Protein AF-A0A813IAJ5-F1 (afdb_monomer_lite)

InterPro domains:
  IPR000626 Ubiquitin-like domain [PS50053] (6-66)
  IPR029071 Ubiquitin-like domain superfamily [SSF54236] (5-65)

Organism: Polarella glacialis (NCBI:txid89957)

pLDDT: mean 89.11, std 14.39, range [39.06, 98.62]

Radius of gyration: 22.83 Å; chains: 1; bounding box: 59×53×58 Å

Secondary structure (DSSP, 8-state):
----EEEEEEE-TTS-EEEEEEETTSBHHHHHHHHHHHS---TTEEEEEEETTEEPPTTSBGGGS-TTSPEEEEEEE---HHHHHHHGGG-HHHHHHHHTPPBPSS-TTEEEE-SPPPHHHHHHHHHTSPPPBTTEEE-SSTT-EEE--SS-EEEE--EE-HHHHHHHT-S-EEEEEEEEEEEE--TTS-EEEEEE--TT----SS--------STT----S----TTTTTTEEEEEE-TTSTT--EEEESTT-EEEE--SS-PPPTTTTTSPPEEEEEEEETTSEEEEEEE-SSTT-EEEEEEE-----SSEEPEEEEEETT-SSSPEEEEEEEEEEEE--

Sequence (342 aa):
MASGQVKFSVSLPSGDTFDVEVSSSGTANELRQAIELQHETPAACILKVFQGGQLISDEVLISELDPLQPVFAVIARDTDAKKLLKGAGTHTGYQYLLENAPADPEDNKTRLLGPMPSILCVLEEMSGQVTEVDQLRKGQLPETLEFTGGKGVLLVPSLDATPLLKAAGAGSFDRVTVSVEVNSDAYNRGLGVVLEASKLVKGSAEQPERRNYEYNGFVSDDDDDDSDSQTCKNYIKFHPGMGGGQLRVEGPGGWLNQNIGFTPVAWTESGQKFHTLHLVLGANGDNLMRIEGTNAGEVFEMPWSNQLTDGQYLPAVHAWLDLGEEDPVVIGEINMRVHCTE

Structure (mmCIF, N/CA/C/O backbone):
data_AF-A0A813IAJ5-F1
#
_entry.id   AF-A0A813IAJ5-F1
#
loop_
_atom_site.group_PDB
_atom_site.id
_atom_site.type_symbol
_atom_site.label_atom_id
_atom_site.label_alt_id
_atom_site.label_comp_id
_atom_site.label_asym_id
_atom_site.label_entity_id
_atom_site.label_seq_id
_atom_site.pdbx_PDB_ins_code
_atom_site.Cartn_x
_atom_site.Cartn_y
_atom_site.Cartn_z
_atom_site.occupancy
_atom_site.B_iso_or_equiv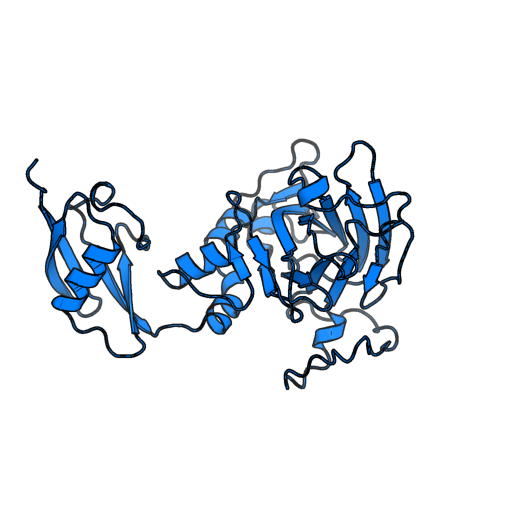
_atom_site.auth_seq_id
_atom_site.auth_comp_id
_atom_site.auth_asym_id
_atom_site.auth_atom_id
_atom_site.pdbx_PDB_model_num
ATOM 1 N N . MET A 1 1 ? -30.420 30.228 15.032 1.00 53.12 1 MET A N 1
ATOM 2 C CA . MET A 1 1 ? -31.124 28.928 15.034 1.00 53.12 1 MET A CA 1
ATOM 3 C C . MET A 1 1 ? -30.718 28.213 16.309 1.00 53.12 1 MET A C 1
ATOM 5 O O . MET A 1 1 ? -29.554 28.327 16.664 1.00 53.12 1 MET A O 1
ATOM 9 N N . ALA A 1 2 ? -31.649 27.608 17.049 1.00 53.06 2 ALA A N 1
ATOM 10 C CA . ALA A 1 2 ? -31.298 26.888 18.274 1.00 53.06 2 ALA A CA 1
ATOM 11 C C . ALA A 1 2 ? -30.481 25.643 17.899 1.00 53.06 2 ALA A C 1
ATOM 13 O O . ALA A 1 2 ? -30.922 24.878 17.043 1.00 53.06 2 ALA A O 1
ATOM 14 N N . SER A 1 3 ? -29.297 25.472 18.486 1.00 73.50 3 SER A N 1
ATOM 15 C CA . SER A 1 3 ? -28.530 24.229 18.385 1.00 73.50 3 SER A CA 1
ATOM 16 C C . SER A 1 3 ? -29.346 23.121 19.051 1.00 73.50 3 SER A C 1
ATOM 18 O O . SER A 1 3 ? -29.580 23.177 20.259 1.00 73.50 3 SER A O 1
ATOM 20 N N . GLY A 1 4 ? -29.846 22.167 18.265 1.00 92.56 4 GLY A N 1
ATOM 21 C CA . GLY A 1 4 ? -30.515 20.990 18.810 1.00 92.56 4 GLY A CA 1
ATOM 22 C C . GLY A 1 4 ? -29.515 20.140 19.589 1.00 92.56 4 GLY A C 1
ATOM 23 O O . GLY A 1 4 ? -28.348 20.069 19.212 1.00 92.56 4 GLY A O 1
ATOM 24 N N . GLN A 1 5 ? -29.958 19.513 20.675 1.00 96.56 5 GLN A N 1
ATOM 25 C CA . GLN A 1 5 ? -29.189 18.466 21.347 1.00 96.56 5 GLN A CA 1
ATOM 26 C C . GLN A 1 5 ? -29.755 17.098 20.970 1.00 96.56 5 GLN A C 1
ATOM 28 O O . GLN A 1 5 ? -30.965 16.950 20.784 1.00 96.56 5 GLN A O 1
ATOM 33 N N . VAL A 1 6 ? -28.872 16.113 20.850 1.00 97.19 6 VAL A N 1
ATOM 34 C CA . VAL A 1 6 ? -29.199 14.707 20.606 1.00 97.19 6 VAL A CA 1
ATOM 35 C C . VAL A 1 6 ? -28.716 13.903 21.803 1.00 97.19 6 VAL A C 1
ATOM 37 O O . VAL A 1 6 ? -27.614 14.129 22.302 1.00 97.19 6 VAL A O 1
ATOM 40 N N . LYS A 1 7 ? -29.557 12.982 22.272 1.00 98.00 7 LYS A N 1
ATOM 41 C CA . LYS A 1 7 ? -29.277 12.117 23.415 1.00 98.00 7 LYS A CA 1
ATOM 42 C C . LYS A 1 7 ? -28.936 10.717 22.915 1.00 98.00 7 LYS A C 1
ATOM 44 O O . LYS A 1 7 ? -29.749 10.122 22.214 1.00 98.00 7 LYS A O 1
ATOM 49 N N . PHE A 1 8 ? -27.775 10.201 23.302 1.00 98.25 8 PHE A N 1
ATOM 50 C CA . PHE A 1 8 ? -27.343 8.834 23.017 1.00 98.25 8 PHE A CA 1
ATOM 51 C C . PHE A 1 8 ? -27.325 8.006 24.295 1.00 98.25 8 PHE A C 1
ATOM 53 O O . PHE A 1 8 ? -26.865 8.482 25.332 1.00 98.25 8 PHE A O 1
ATOM 60 N N . SER A 1 9 ? -27.782 6.758 24.198 1.00 98.12 9 SER A N 1
ATOM 61 C CA . SER A 1 9 ? -27.593 5.764 25.254 1.00 98.12 9 SER A CA 1
ATOM 62 C C . SER A 1 9 ? -26.263 5.049 25.035 1.00 98.12 9 SER A C 1
ATOM 64 O O . SER A 1 9 ? -26.059 4.435 23.988 1.00 98.12 9 SER A O 1
ATOM 66 N N . VAL A 1 10 ? -25.353 5.151 25.999 1.00 98.19 10 VAL A N 1
ATOM 67 C CA . VAL A 1 10 ? -23.991 4.616 25.936 1.00 98.19 10 VAL A CA 1
ATOM 68 C C . VAL A 1 10 ? -23.881 3.392 26.838 1.00 98.19 10 VAL A C 1
ATOM 70 O O . VAL A 1 10 ? -24.327 3.421 27.981 1.00 98.19 10 VAL A O 1
ATOM 73 N N . SER A 1 11 ? -23.292 2.313 26.326 1.00 97.81 11 SER A N 1
ATOM 74 C CA . SER A 1 11 ? -23.058 1.051 27.036 1.00 97.81 11 SER A CA 1
ATOM 75 C C . SER A 1 11 ? -21.569 0.706 27.065 1.00 97.81 11 SER A C 1
ATOM 77 O O . SER A 1 11 ? -20.896 0.769 26.035 1.00 97.81 11 SER A O 1
ATOM 79 N N . LEU A 1 12 ? -21.060 0.298 28.226 1.00 96.62 12 LEU A N 1
ATOM 80 C CA . LEU A 1 12 ? -19.675 -0.137 28.424 1.00 96.62 12 LEU A CA 1
ATOM 81 C C . LEU A 1 12 ? -19.567 -1.670 28.542 1.00 96.62 12 LEU A C 1
ATOM 83 O O . LEU A 1 12 ? -20.518 -2.323 28.976 1.00 96.62 12 LEU A O 1
ATOM 87 N N . PRO A 1 13 ? -18.394 -2.274 28.253 1.00 93.50 13 PRO A N 1
ATOM 88 C CA . PRO A 1 13 ? -18.143 -3.701 28.471 1.00 93.50 13 PRO A CA 1
ATOM 89 C C . PRO A 1 13 ? -18.330 -4.175 29.918 1.00 93.50 13 PRO A C 1
ATOM 91 O O . PRO A 1 13 ? -18.553 -5.363 30.142 1.00 93.50 13 PRO A O 1
ATOM 94 N N . SER A 1 14 ? -18.240 -3.270 30.898 1.00 92.19 14 SER A N 1
ATOM 95 C CA . SER A 1 14 ? -18.532 -3.552 32.310 1.00 92.19 14 SER A CA 1
ATOM 96 C C . SER A 1 14 ? -20.010 -3.870 32.569 1.00 92.19 14 SER A C 1
ATOM 98 O O . SER A 1 14 ? -20.335 -4.415 33.622 1.00 92.19 14 SER A O 1
ATOM 100 N N . GLY A 1 15 ? -20.896 -3.556 31.616 1.00 94.44 15 GLY A N 1
ATOM 101 C CA . GLY A 1 15 ? -22.348 -3.601 31.770 1.00 94.44 15 GLY A CA 1
ATOM 102 C C . GLY A 1 15 ? -22.960 -2.267 32.204 1.00 94.44 15 GLY A C 1
ATOM 103 O O . GLY A 1 15 ? -24.183 -2.178 32.298 1.00 94.44 15 GLY A O 1
ATOM 104 N N . ASP A 1 16 ? -22.142 -1.238 32.446 1.00 95.56 16 ASP A N 1
ATOM 105 C CA . ASP A 1 16 ? -22.627 0.096 32.795 1.00 95.56 16 ASP A CA 1
ATOM 106 C C . ASP A 1 16 ? -23.294 0.768 31.594 1.00 95.56 16 ASP A C 1
ATOM 108 O O . ASP A 1 16 ? -22.813 0.679 30.461 1.00 95.56 16 ASP A O 1
ATOM 112 N N . THR A 1 17 ? -24.394 1.472 31.859 1.00 96.94 17 THR A N 1
ATOM 113 C CA . THR A 1 17 ? -25.137 2.229 30.849 1.00 96.94 17 THR A CA 1
ATOM 114 C C . THR A 1 17 ? -25.483 3.616 31.364 1.00 96.94 17 THR A C 1
ATOM 116 O O . THR A 1 17 ? -25.965 3.746 32.491 1.00 96.94 17 THR A O 1
ATOM 119 N N . PHE A 1 18 ? -25.295 4.639 30.542 1.00 97.56 18 PHE A N 1
ATOM 120 C CA . PHE A 1 18 ? -25.636 6.023 30.867 1.00 97.56 18 PHE A CA 1
ATOM 121 C C . PHE A 1 18 ? -25.968 6.797 29.598 1.00 97.56 18 PHE A C 1
ATOM 123 O O . PHE A 1 18 ? -25.702 6.339 28.490 1.00 97.56 18 PHE A O 1
ATOM 130 N N . ASP A 1 19 ? -26.564 7.972 29.763 1.00 98.00 19 ASP A N 1
ATOM 131 C CA . ASP A 1 19 ? -26.935 8.806 28.634 1.00 98.00 19 ASP A CA 1
ATOM 132 C C . ASP A 1 19 ? -25.999 10.006 28.482 1.00 98.00 19 ASP A C 1
ATOM 134 O O . ASP A 1 19 ? -25.598 10.642 29.461 1.00 98.00 19 ASP A O 1
ATOM 138 N N . VAL A 1 20 ? -25.709 10.356 27.233 1.00 97.75 20 VAL A N 1
ATOM 139 C CA . VAL A 1 20 ? -24.861 11.493 26.874 1.00 97.75 20 VAL A CA 1
ATOM 140 C C . VAL A 1 20 ? -25.612 12.402 25.909 1.00 97.75 20 VAL A C 1
ATOM 142 O O . VAL A 1 20 ? -26.210 11.934 24.941 1.00 97.75 20 VAL A O 1
ATOM 145 N N . GLU A 1 21 ? -25.600 13.706 26.181 1.00 97.75 21 GLU A N 1
ATOM 146 C CA . GLU A 1 21 ? -26.215 14.728 25.331 1.00 97.75 21 GLU A CA 1
ATOM 147 C C . GLU A 1 21 ? -25.134 15.530 24.608 1.00 97.75 21 GLU A C 1
ATOM 149 O O . GLU A 1 21 ? -24.221 16.068 25.233 1.00 97.75 21 GLU A O 1
ATOM 154 N N . VAL A 1 22 ? -25.257 15.628 23.287 1.00 97.56 22 VAL A N 1
ATOM 155 C CA . VAL A 1 22 ? -24.307 16.325 22.408 1.00 97.56 22 VAL A CA 1
ATOM 156 C C . VAL A 1 22 ? -25.030 17.235 21.427 1.00 97.56 22 VAL A C 1
ATOM 158 O O . VAL A 1 22 ? -26.227 17.076 21.182 1.00 97.56 22 VAL A O 1
ATOM 161 N N . SER A 1 23 ? -24.316 18.205 20.855 1.00 97.06 23 SER A N 1
ATOM 162 C CA . SER A 1 23 ? -24.876 19.067 19.812 1.00 97.06 23 SER A CA 1
ATOM 163 C C . SER A 1 23 ? -25.199 18.254 18.557 1.00 97.06 23 SER A C 1
ATOM 165 O O . SER A 1 23 ? -24.369 17.489 18.075 1.00 97.06 23 SER A O 1
ATOM 167 N N . SER A 1 24 ? -26.375 18.468 17.961 1.00 96.12 24 SER A N 1
ATOM 168 C CA . SER A 1 24 ? -26.764 17.828 16.696 1.00 96.12 24 SER A CA 1
ATOM 169 C C . SER A 1 24 ? -25.883 18.246 15.516 1.00 96.12 24 SER A C 1
ATOM 171 O O . SER A 1 24 ? -25.902 17.595 14.479 1.00 96.12 24 SER A O 1
ATOM 173 N N . SER A 1 25 ? -25.169 19.367 15.646 1.00 95.88 25 SER A N 1
ATOM 174 C CA . SER A 1 25 ? -24.203 19.861 14.660 1.00 95.88 25 SER A CA 1
ATOM 175 C C . SER A 1 25 ? -22.755 19.507 15.007 1.00 95.88 25 SER A C 1
ATOM 177 O O . SER A 1 25 ? -21.854 20.022 14.351 1.00 95.88 25 SER A O 1
ATOM 179 N N . GLY A 1 26 ? -22.537 18.752 16.087 1.00 96.06 26 GLY A N 1
ATOM 180 C CA . GLY A 1 26 ? -21.216 18.325 16.534 1.00 96.06 26 GLY A CA 1
ATOM 181 C C . GLY A 1 26 ? -20.696 17.123 15.752 1.00 96.06 26 GLY A C 1
ATOM 182 O O . GLY A 1 26 ? -21.344 16.636 14.818 1.00 96.06 26 GLY A O 1
ATOM 183 N N . THR A 1 27 ? -19.549 16.605 16.182 1.00 96.62 27 THR A N 1
ATOM 184 C CA . THR A 1 27 ? -18.948 15.376 15.645 1.00 96.62 27 THR A CA 1
ATOM 185 C C . THR A 1 27 ? -18.887 14.264 16.693 1.00 96.62 27 THR A C 1
ATOM 187 O O . THR A 1 27 ? -19.111 14.489 17.885 1.00 96.62 27 THR A O 1
ATOM 190 N N . ALA A 1 28 ? -18.554 13.049 16.269 1.00 95.19 28 ALA A N 1
ATOM 191 C CA . ALA A 1 28 ? -18.347 11.912 17.158 1.00 95.19 28 ALA A CA 1
ATOM 192 C C . ALA A 1 28 ? -17.232 12.147 18.198 1.00 95.19 28 ALA A C 1
ATOM 194 O O . ALA A 1 28 ? -17.319 11.608 19.302 1.00 95.19 28 ALA A O 1
ATOM 195 N N . ASN A 1 29 ? -16.244 13.002 17.906 1.00 94.12 29 ASN A N 1
ATOM 196 C CA . ASN A 1 29 ? -15.258 13.451 18.895 1.00 94.12 29 ASN A CA 1
ATOM 197 C C . ASN A 1 29 ? -15.923 14.169 20.086 1.00 94.12 29 ASN A C 1
ATOM 199 O O . ASN A 1 29 ? -15.574 13.924 21.237 1.00 94.12 29 ASN A O 1
ATOM 203 N N . GLU A 1 30 ? -16.927 15.019 19.840 1.00 96.25 30 GLU A N 1
ATOM 204 C CA . GLU A 1 30 ? -17.672 15.683 20.922 1.00 96.25 30 GLU A CA 1
ATOM 205 C C . GLU A 1 30 ? -18.455 14.669 21.769 1.00 96.25 30 GLU A C 1
ATOM 207 O O . GLU A 1 30 ? -18.499 14.791 22.993 1.00 96.25 30 GLU A O 1
ATOM 212 N N . LEU A 1 31 ? -19.023 13.631 21.140 1.00 97.12 31 LEU A N 1
ATOM 213 C CA . LEU A 1 31 ? -19.649 12.507 21.847 1.00 97.12 31 LEU A CA 1
ATOM 214 C C . LEU A 1 31 ? -18.649 11.742 22.704 1.00 97.12 31 LEU A C 1
ATOM 216 O O . LEU A 1 31 ? -18.944 11.459 23.863 1.00 97.12 31 LEU A O 1
ATOM 220 N N . ARG A 1 32 ? -17.460 11.458 22.177 1.00 95.56 32 ARG A N 1
ATOM 221 C CA . ARG A 1 32 ? -16.386 10.807 22.926 1.00 95.56 32 ARG A CA 1
ATOM 222 C C . ARG A 1 32 ? -15.977 11.636 24.141 1.00 95.56 32 ARG A C 1
ATOM 224 O O . ARG A 1 32 ? -16.023 11.122 25.251 1.00 95.56 32 ARG A O 1
ATOM 231 N N . GLN A 1 33 ? -15.697 12.925 23.960 1.00 95.31 33 GLN A N 1
ATOM 232 C CA . GLN A 1 33 ? -15.357 13.835 25.061 1.00 95.31 33 GLN A CA 1
ATOM 233 C C . GLN A 1 33 ? -16.470 13.900 26.113 1.00 95.31 33 GLN A C 1
ATOM 235 O O . GLN A 1 33 ? -16.202 13.886 27.313 1.00 95.31 33 GLN A O 1
ATOM 240 N N . ALA A 1 34 ? -17.734 13.929 25.685 1.00 96.81 34 ALA A N 1
ATOM 241 C CA . ALA A 1 34 ? -18.872 13.938 26.595 1.00 96.81 34 ALA A CA 1
ATOM 242 C C . ALA A 1 34 ? -19.023 12.617 27.375 1.00 96.81 34 ALA A C 1
ATOM 244 O O . ALA A 1 34 ? -19.448 12.642 28.532 1.00 96.81 34 ALA A O 1
ATOM 245 N N . ILE A 1 35 ? -18.628 11.481 26.790 1.00 97.00 35 ILE A N 1
ATOM 246 C CA . ILE A 1 35 ? -18.511 10.203 27.503 1.00 97.00 35 ILE A CA 1
ATOM 247 C C . ILE A 1 35 ? -17.360 10.253 28.517 1.00 97.00 35 ILE A C 1
ATOM 249 O O . ILE A 1 35 ? -17.561 9.880 29.670 1.00 97.00 35 ILE A O 1
ATOM 253 N N . GLU A 1 36 ? -16.185 10.749 28.128 1.00 95.06 36 GLU A N 1
ATOM 254 C CA . GLU A 1 36 ? -14.998 10.828 28.997 1.00 95.06 36 GLU A CA 1
ATOM 255 C C . GLU A 1 36 ? -15.191 11.760 30.203 1.00 95.06 36 GLU A C 1
ATOM 257 O O . GLU A 1 36 ? -14.619 11.539 31.270 1.00 95.06 36 GLU A O 1
ATOM 262 N N . LEU A 1 37 ? -16.049 12.777 30.072 1.00 95.19 37 LEU A N 1
ATOM 263 C CA . LEU A 1 37 ? -16.466 13.624 31.194 1.00 95.19 37 LEU A CA 1
ATOM 264 C C . LEU A 1 37 ? -17.314 12.874 32.231 1.00 95.19 37 LEU A C 1
ATOM 266 O O . LEU A 1 37 ? -17.320 13.257 33.402 1.00 95.19 37 LEU A O 1
ATOM 270 N N . GLN A 1 38 ? -18.053 11.844 31.812 1.00 96.19 38 GLN A N 1
ATOM 271 C CA . GLN A 1 38 ? -18.894 11.035 32.699 1.00 96.19 38 GLN A CA 1
ATOM 272 C C . GLN A 1 38 ? -18.192 9.765 33.186 1.00 96.19 38 GLN A C 1
ATOM 274 O O . GLN A 1 38 ? -18.510 9.271 34.268 1.00 96.19 38 GLN A O 1
ATOM 279 N N . HIS A 1 39 ? -17.239 9.246 32.413 1.00 93.00 39 HIS A N 1
ATOM 280 C CA . HIS A 1 39 ? -16.506 8.031 32.724 1.00 93.00 39 HIS A CA 1
ATOM 281 C C . HIS A 1 39 ? -15.007 8.229 32.489 1.00 93.00 39 HIS A C 1
ATOM 283 O O . HIS A 1 39 ? -14.568 8.429 31.362 1.00 93.00 39 HIS A O 1
ATOM 289 N N . GLU A 1 40 ? -14.210 8.107 33.552 1.00 91.31 40 GLU A N 1
ATOM 290 C CA . GLU A 1 40 ? -12.757 8.286 33.488 1.00 91.31 40 GLU A CA 1
ATOM 291 C C . GLU A 1 40 ? -12.115 7.299 32.496 1.00 91.31 40 GLU A C 1
ATOM 293 O O . GLU A 1 40 ? -12.274 6.079 32.618 1.00 91.31 40 GLU A O 1
ATOM 298 N N . THR A 1 41 ? -11.367 7.828 31.526 1.00 90.62 41 THR A N 1
ATOM 299 C CA . THR A 1 41 ? -10.455 7.052 30.679 1.00 90.62 41 THR A CA 1
ATOM 300 C C . THR A 1 41 ? -9.085 7.030 31.362 1.00 90.62 41 THR A C 1
ATOM 302 O O . THR A 1 41 ? -8.471 8.089 31.518 1.00 90.62 41 THR A O 1
ATOM 305 N N . PRO A 1 42 ? -8.572 5.860 31.792 1.00 90.44 42 PRO A N 1
ATOM 306 C CA . PRO A 1 42 ? -7.255 5.771 32.407 1.00 90.44 42 PRO A CA 1
ATOM 307 C C . PRO A 1 42 ? -6.156 6.333 31.501 1.00 90.44 42 PRO A C 1
ATOM 309 O O . PRO A 1 42 ? -6.224 6.217 30.277 1.00 90.44 42 PRO A O 1
ATOM 312 N N . ALA A 1 43 ? -5.089 6.858 32.105 1.00 81.56 43 ALA A N 1
ATOM 313 C CA . ALA A 1 43 ? -3.908 7.284 31.358 1.00 81.56 43 ALA A CA 1
ATOM 314 C C . ALA A 1 43 ? -3.368 6.144 30.464 1.00 81.56 43 ALA A C 1
ATOM 316 O O . ALA A 1 43 ? -3.326 4.984 30.885 1.00 81.56 43 ALA A O 1
ATOM 317 N N . ALA A 1 44 ? -2.944 6.482 29.240 1.00 81.25 44 ALA A N 1
ATOM 318 C CA . ALA A 1 44 ? -2.529 5.539 28.190 1.00 81.25 44 ALA A CA 1
ATOM 319 C C . ALA A 1 44 ? -3.635 4.586 27.688 1.00 81.25 44 ALA A C 1
ATOM 321 O O . ALA A 1 44 ? -3.343 3.537 27.107 1.00 81.25 44 ALA A O 1
ATOM 322 N N . CYS A 1 45 ? -4.902 4.931 27.915 1.00 87.12 45 CYS A N 1
ATOM 323 C CA . CYS A 1 45 ? -6.039 4.329 27.234 1.00 87.12 45 CYS A CA 1
ATOM 324 C C . CYS A 1 45 ? -6.744 5.371 26.363 1.00 87.12 45 CYS A C 1
ATOM 326 O O . CYS A 1 45 ? -6.622 6.570 26.591 1.00 87.12 45 CYS A O 1
ATOM 328 N N . ILE A 1 46 ? -7.489 4.882 25.382 1.00 88.38 46 ILE A N 1
ATOM 329 C CA . ILE A 1 46 ? -8.351 5.661 24.504 1.00 88.38 46 ILE A CA 1
ATOM 330 C C . ILE A 1 46 ? -9.764 5.094 24.562 1.00 88.38 46 ILE A C 1
ATOM 332 O O . ILE A 1 46 ? -9.957 3.876 24.673 1.00 88.38 46 ILE A O 1
ATOM 336 N N . LEU A 1 47 ? -10.751 5.980 24.489 1.00 92.19 47 LEU A N 1
ATOM 337 C CA . LEU A 1 47 ? -12.151 5.605 24.394 1.00 92.19 47 LEU A CA 1
ATOM 338 C C . LEU A 1 47 ? -12.536 5.419 22.923 1.00 92.19 47 LEU A C 1
ATOM 340 O O . LEU A 1 47 ? -12.569 6.369 22.150 1.00 92.19 47 LEU A O 1
ATOM 344 N N . LYS A 1 48 ? -12.869 4.192 22.536 1.00 92.69 48 LYS A N 1
ATOM 345 C CA . LYS A 1 48 ? -13.394 3.870 21.207 1.00 92.69 48 LYS A CA 1
ATOM 346 C C . LYS A 1 48 ? -14.911 3.818 21.248 1.00 92.69 48 LYS A C 1
ATOM 348 O O . LYS A 1 48 ? -15.469 3.241 22.177 1.00 92.69 48 LYS A O 1
ATOM 353 N N . VAL A 1 49 ? -15.575 4.377 20.244 1.00 95.19 49 VAL A N 1
ATOM 354 C CA . VAL A 1 49 ? -17.037 4.491 20.201 1.00 95.19 49 VAL A CA 1
ATOM 355 C C . VAL A 1 49 ? -17.566 3.703 19.008 1.00 95.19 49 VAL A C 1
ATOM 357 O O . VAL A 1 49 ? -17.110 3.908 17.890 1.00 95.19 49 VAL A O 1
ATOM 360 N N . PHE A 1 50 ? -18.513 2.797 19.238 1.00 96.00 50 PHE A N 1
ATOM 361 C CA . PHE A 1 50 ? -19.089 1.924 18.221 1.00 96.00 50 PHE A CA 1
ATOM 362 C C . PHE A 1 50 ? -20.607 2.095 18.137 1.00 96.00 50 PHE A C 1
ATOM 364 O O . PHE A 1 50 ? -21.273 2.248 19.160 1.00 96.00 50 PHE A O 1
ATOM 371 N N . GLN A 1 51 ? -21.176 1.972 16.940 1.00 96.56 51 GLN A N 1
ATOM 372 C CA . GLN A 1 51 ? -22.622 1.857 16.736 1.00 96.56 51 GLN A CA 1
ATOM 373 C C . GLN A 1 51 ? -22.897 0.874 15.597 1.00 96.56 51 GLN A C 1
ATOM 375 O O . GLN A 1 51 ? -22.166 0.832 14.613 1.00 96.56 51 GLN A O 1
ATOM 380 N N . GLY A 1 52 ? -23.892 -0.003 15.764 1.00 91.88 52 GLY A N 1
ATOM 381 C CA . GLY A 1 52 ? -24.177 -1.052 14.775 1.00 91.88 52 GLY A CA 1
ATOM 382 C C . GLY A 1 52 ? -23.016 -2.034 14.539 1.00 91.88 52 GLY A C 1
ATOM 383 O O . GLY A 1 52 ? -22.945 -2.658 13.486 1.00 91.88 52 GLY A O 1
ATOM 384 N N . GLY A 1 53 ? -22.090 -2.161 15.498 1.00 87.19 53 GLY A N 1
ATOM 385 C CA . GLY A 1 53 ? -20.886 -2.992 15.377 1.00 87.19 53 GLY A CA 1
ATOM 386 C C . GLY A 1 53 ? -19.725 -2.345 14.611 1.00 87.19 53 GLY A C 1
ATOM 387 O O . GLY A 1 53 ? -18.683 -2.978 14.470 1.00 87.19 53 GLY A O 1
ATOM 388 N N . GLN A 1 54 ? -19.875 -1.103 14.149 1.00 86.31 54 GLN A N 1
ATOM 389 C CA . GLN A 1 54 ? -18.830 -0.352 13.452 1.00 86.31 54 GLN A CA 1
ATOM 390 C C . GLN A 1 54 ? -18.178 0.664 14.382 1.00 86.31 54 GLN A C 1
ATOM 392 O O . GLN A 1 54 ? -18.858 1.254 15.220 1.00 86.31 54 GLN A O 1
ATOM 397 N N . LEU A 1 55 ? -16.866 0.858 14.239 1.00 88.56 55 LEU A N 1
ATOM 398 C CA . LEU A 1 55 ? -16.128 1.907 14.936 1.00 88.56 55 LEU A CA 1
ATOM 399 C C . LEU A 1 55 ? -16.433 3.259 14.289 1.00 88.56 55 LEU A C 1
ATOM 401 O O . LEU A 1 55 ? -16.371 3.389 13.071 1.00 88.56 55 LEU A O 1
ATOM 405 N N . ILE A 1 56 ? -16.754 4.258 15.104 1.00 90.44 56 ILE A N 1
ATOM 406 C CA . ILE A 1 56 ? -17.097 5.602 14.644 1.00 90.44 56 ILE A CA 1
ATOM 407 C C . ILE A 1 56 ? -15.829 6.469 14.660 1.00 90.44 56 ILE A C 1
ATOM 409 O O . ILE A 1 56 ? -15.233 6.664 15.724 1.00 90.44 56 ILE A O 1
ATOM 413 N N . SER A 1 57 ? -15.431 6.997 13.494 1.00 86.00 57 SER A N 1
ATOM 414 C CA . SER A 1 57 ? -14.346 7.989 13.382 1.00 86.00 57 SER A CA 1
ATOM 415 C C . SER A 1 57 ? -14.760 9.328 14.001 1.00 86.00 57 SER A C 1
ATOM 417 O O . SER A 1 57 ? -15.929 9.709 13.962 1.00 86.00 57 SER A O 1
ATOM 419 N N . ASP A 1 58 ? -13.790 10.054 14.552 1.00 89.25 58 ASP A N 1
ATOM 420 C CA . ASP A 1 58 ? -13.968 11.337 15.244 1.00 89.25 58 ASP A CA 1
ATOM 421 C C . ASP A 1 58 ? -14.588 12.447 14.388 1.00 89.25 58 ASP A C 1
ATOM 423 O O . ASP A 1 58 ? -15.183 13.389 14.928 1.00 89.25 58 ASP A O 1
ATOM 427 N N . GLU A 1 59 ? -14.459 12.332 13.067 1.00 87.75 59 GLU A N 1
ATOM 428 C CA . GLU A 1 59 ? -14.928 13.310 12.083 1.00 87.75 59 GLU A CA 1
ATOM 429 C C . GLU A 1 59 ? -16.403 13.115 11.691 1.00 87.75 59 GLU A C 1
ATOM 431 O O . GLU A 1 59 ? -17.012 14.035 11.143 1.00 87.75 59 GLU A O 1
ATOM 436 N N . VAL A 1 60 ? -17.002 11.956 12.002 1.00 92.06 60 VAL A N 1
ATOM 437 C CA . VAL A 1 60 ? -18.405 11.651 11.667 1.00 92.06 60 VAL A CA 1
ATOM 438 C C . VAL A 1 60 ? -19.334 12.655 12.345 1.00 92.06 60 VAL A C 1
ATOM 440 O O . VAL A 1 60 ? -19.231 12.904 13.550 1.00 92.06 60 VAL A O 1
ATOM 443 N N . LEU A 1 61 ? -20.267 13.230 11.584 1.00 95.75 61 LEU A N 1
ATOM 444 C CA . LEU A 1 61 ? -21.244 14.175 12.121 1.00 95.75 61 LEU A CA 1
ATOM 445 C C . LEU A 1 61 ? -22.257 13.455 13.015 1.00 95.75 61 LEU A C 1
ATOM 447 O O . LEU A 1 61 ? -22.777 12.398 12.665 1.00 95.75 61 LEU A O 1
ATOM 451 N N . ILE A 1 62 ? -22.638 14.076 14.135 1.00 97.62 62 ILE A N 1
ATOM 452 C CA . ILE A 1 62 ? -23.672 13.529 15.031 1.00 97.62 62 ILE A CA 1
ATOM 453 C C . ILE A 1 62 ? -25.002 13.290 14.302 1.00 97.62 62 ILE A C 1
ATOM 455 O O . ILE A 1 62 ? -25.728 12.357 14.637 1.00 97.62 62 ILE A O 1
ATOM 459 N N . SER A 1 63 ? -25.314 14.091 13.280 1.00 96.00 63 SER A N 1
ATOM 460 C CA . SER A 1 63 ? -26.513 13.924 12.451 1.00 96.00 63 SER A CA 1
ATOM 461 C C . SER A 1 63 ? -26.537 12.646 11.606 1.00 96.00 63 SER A C 1
ATOM 463 O O . SER A 1 63 ? -27.590 12.314 11.067 1.00 96.00 63 SER A O 1
ATOM 465 N N . GLU A 1 64 ? -25.401 11.966 11.448 1.00 95.69 64 GLU A N 1
ATOM 466 C CA . GLU A 1 64 ? -25.279 10.715 10.689 1.00 95.69 64 GLU A CA 1
ATOM 467 C C . GLU A 1 64 ? -25.434 9.471 11.577 1.00 95.69 64 GLU A C 1
ATOM 469 O O . GLU A 1 64 ? -25.635 8.372 11.062 1.00 95.69 64 GLU A O 1
ATOM 474 N N . LEU A 1 65 ? -25.382 9.635 12.902 1.00 97.19 65 LEU A N 1
ATOM 475 C CA . LEU A 1 65 ? -25.569 8.553 13.867 1.00 97.19 65 LEU A CA 1
ATOM 476 C C . LEU A 1 65 ? -27.059 8.334 14.162 1.00 97.19 65 LEU A C 1
ATOM 478 O O . LEU A 1 65 ? -27.848 9.280 14.178 1.00 97.19 65 LEU A O 1
ATOM 482 N N . ASP A 1 66 ? -27.452 7.091 14.452 1.00 97.38 66 ASP A N 1
ATOM 483 C CA . ASP A 1 66 ? -28.832 6.761 14.830 1.00 97.38 66 ASP A CA 1
ATOM 484 C C . ASP A 1 66 ? -29.009 6.901 16.353 1.00 97.38 66 ASP A C 1
ATOM 486 O O . ASP A 1 66 ? -28.552 6.033 17.099 1.00 97.38 66 ASP A O 1
ATOM 490 N N . PRO A 1 67 ? -29.687 7.943 16.868 1.00 96.75 67 PRO A N 1
ATOM 491 C CA . PRO A 1 67 ? -29.852 8.122 18.311 1.00 96.75 67 PRO A CA 1
ATOM 492 C C . PRO A 1 67 ? -30.734 7.049 18.965 1.00 96.75 67 PRO A C 1
ATOM 494 O O . PRO A 1 67 ? -30.774 6.957 20.191 1.00 96.75 67 PRO A O 1
ATOM 497 N N . LEU A 1 68 ? -31.461 6.247 18.178 1.00 97.06 68 LEU A N 1
ATOM 498 C CA . LEU A 1 68 ? -32.272 5.141 18.688 1.00 97.06 68 LEU A CA 1
ATOM 499 C C . LEU A 1 68 ? -31.451 3.868 18.919 1.00 97.06 68 LEU A C 1
ATOM 501 O O . LEU A 1 68 ? -31.931 2.959 19.599 1.00 97.06 68 LEU A O 1
ATOM 505 N N . GLN A 1 69 ? -30.233 3.788 18.375 1.00 97.19 69 GLN A N 1
ATOM 506 C CA . GLN A 1 69 ? -29.333 2.667 18.615 1.00 97.19 69 GLN A CA 1
ATOM 507 C C . GLN A 1 69 ? -28.347 2.967 19.744 1.00 97.19 69 GLN A C 1
ATOM 509 O O . GLN A 1 69 ? -27.792 4.067 19.807 1.00 97.19 69 GLN A O 1
ATOM 514 N N . PRO A 1 70 ? -28.072 1.980 20.616 1.00 96.31 70 PRO A N 1
ATOM 515 C CA . PRO A 1 70 ? -27.078 2.150 21.657 1.00 96.31 70 PRO A CA 1
ATOM 516 C C . PRO A 1 70 ? -25.697 2.359 21.041 1.00 96.31 70 PRO A C 1
ATOM 518 O O . PRO A 1 70 ? -25.308 1.706 20.068 1.00 96.31 70 PRO A O 1
ATOM 521 N N . VAL A 1 71 ? -24.953 3.259 21.661 1.00 97.88 71 VAL A N 1
ATOM 522 C CA . VAL A 1 71 ? -23.539 3.480 21.409 1.00 97.88 71 VAL A CA 1
ATOM 523 C C . VAL A 1 71 ? -22.754 2.593 22.369 1.00 97.88 71 VAL A C 1
ATOM 525 O O . VAL A 1 71 ? -22.965 2.635 23.577 1.00 97.88 71 VAL A O 1
ATOM 528 N N . PHE A 1 72 ? -21.838 1.781 21.859 1.00 97.38 72 PHE A N 1
ATOM 529 C CA . PHE A 1 72 ? -20.947 0.972 22.684 1.00 97.38 72 PHE A CA 1
ATOM 530 C C . PHE A 1 72 ? -19.605 1.679 22.819 1.00 97.38 72 PHE A C 1
ATOM 532 O O . PHE A 1 72 ? -18.935 1.914 21.818 1.00 97.38 72 PHE A O 1
ATOM 539 N N . ALA A 1 73 ? -19.196 2.010 24.040 1.00 96.69 73 ALA A N 1
ATOM 540 C CA . ALA A 1 73 ? -17.920 2.665 24.290 1.00 96.69 73 ALA A CA 1
ATOM 541 C C . ALA A 1 73 ? -16.930 1.687 24.940 1.00 96.69 73 ALA A C 1
ATOM 543 O O . ALA A 1 73 ? -17.260 0.984 25.890 1.00 96.69 73 ALA A O 1
ATOM 544 N N . VAL A 1 74 ? -15.712 1.594 24.411 1.00 94.31 74 VAL A N 1
ATOM 545 C CA . VAL A 1 74 ? -14.690 0.634 24.844 1.00 94.31 74 VAL A CA 1
ATOM 546 C C . VAL A 1 74 ? -13.414 1.380 25.185 1.00 94.31 74 VAL A C 1
ATOM 548 O O . VAL A 1 74 ? -12.815 2.020 24.327 1.00 94.31 74 VAL A O 1
ATOM 551 N N . ILE A 1 75 ? -12.964 1.248 26.429 1.00 91.31 75 ILE A N 1
ATOM 552 C CA . ILE A 1 7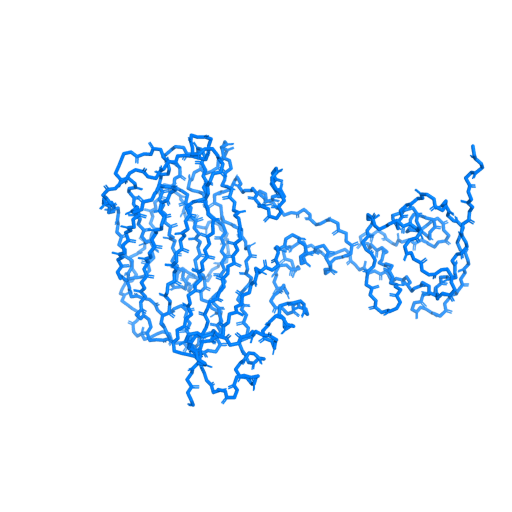5 ? -11.661 1.748 26.861 1.00 91.31 75 ILE A CA 1
ATOM 553 C C . ILE A 1 75 ? -10.610 0.711 26.469 1.00 91.31 75 ILE A C 1
ATOM 555 O O . ILE A 1 75 ? -10.578 -0.399 27.005 1.00 91.31 75 ILE A O 1
ATOM 559 N N . ALA A 1 76 ? -9.755 1.070 25.521 1.00 88.00 76 ALA A N 1
ATOM 560 C CA . ALA A 1 76 ? -8.661 0.231 25.053 1.00 88.00 76 ALA A CA 1
ATOM 561 C C . ALA A 1 76 ? -7.327 0.900 25.369 1.00 88.00 76 ALA A C 1
ATOM 563 O O . ALA A 1 76 ? -7.243 2.121 25.416 1.00 88.00 76 ALA A O 1
ATOM 564 N N . ARG A 1 77 ? -6.262 0.117 25.558 1.00 84.56 77 ARG A N 1
ATOM 565 C CA . ARG A 1 77 ? -4.919 0.700 25.660 1.00 84.56 77 ARG A CA 1
ATOM 566 C C . ARG A 1 77 ? -4.568 1.404 24.358 1.00 84.56 77 ARG A C 1
ATOM 568 O O . ARG A 1 77 ? -4.788 0.840 23.282 1.00 84.56 77 ARG A O 1
ATOM 575 N N . ASP A 1 78 ? -3.978 2.583 24.485 1.00 81.56 78 ASP A N 1
ATOM 576 C CA . ASP A 1 78 ? -3.382 3.261 23.350 1.00 81.56 78 ASP A CA 1
ATOM 577 C C . ASP A 1 78 ? -2.314 2.342 22.751 1.00 81.56 78 ASP A C 1
ATOM 579 O O . ASP A 1 78 ? -1.439 1.804 23.445 1.00 81.56 78 ASP A O 1
ATOM 583 N N . THR A 1 79 ? -2.481 2.043 21.470 1.00 83.81 79 THR A N 1
ATOM 584 C CA . THR A 1 79 ? -1.651 1.067 20.779 1.00 83.81 79 THR A CA 1
ATOM 585 C C . THR A 1 79 ? -0.752 1.824 19.831 1.00 83.81 79 THR A C 1
ATOM 587 O O . THR A 1 79 ? -1.208 2.336 18.818 1.00 83.81 79 THR A O 1
ATOM 590 N N . ASP A 1 80 ? 0.534 1.847 20.170 1.00 87.06 80 ASP A N 1
ATOM 591 C CA . ASP A 1 80 ? 1.590 2.450 19.361 1.00 87.06 80 ASP A CA 1
ATOM 592 C C . ASP A 1 80 ? 1.480 2.058 17.874 1.00 87.06 80 ASP A C 1
ATOM 594 O O . ASP A 1 80 ? 1.276 0.879 17.544 1.00 87.06 80 ASP A O 1
ATOM 598 N N . ALA A 1 81 ? 1.665 3.037 16.984 1.00 88.19 81 ALA A N 1
ATOM 599 C CA . ALA A 1 81 ? 1.589 2.872 15.535 1.00 88.19 81 ALA A CA 1
ATOM 600 C C . ALA A 1 81 ? 2.441 1.697 15.023 1.00 88.19 81 ALA A C 1
ATOM 602 O O . ALA A 1 81 ? 1.994 0.936 14.167 1.00 88.19 81 ALA A O 1
ATOM 603 N N . LYS A 1 82 ? 3.627 1.452 15.597 1.00 87.06 82 LYS A N 1
ATOM 604 C CA . LYS A 1 82 ? 4.496 0.321 15.226 1.00 87.06 82 LYS A CA 1
ATOM 605 C C . LYS A 1 82 ? 3.839 -1.029 15.500 1.00 87.06 82 LYS A C 1
ATOM 607 O O . LYS A 1 82 ? 4.076 -1.986 14.764 1.00 87.06 82 LYS A O 1
ATOM 612 N N . LYS A 1 83 ? 3.034 -1.150 16.561 1.00 87.50 83 LYS A N 1
ATOM 613 C CA . LYS A 1 83 ? 2.287 -2.385 16.859 1.00 87.50 83 LYS A CA 1
ATOM 614 C C . LYS A 1 83 ? 1.105 -2.555 15.915 1.00 87.50 83 LYS A C 1
ATOM 616 O O . LYS A 1 83 ? 0.871 -3.670 15.458 1.00 87.50 83 LYS A O 1
ATOM 621 N N . LEU A 1 84 ? 0.399 -1.468 15.609 1.00 90.69 84 LEU A N 1
ATOM 622 C CA . LEU A 1 84 ? -0.705 -1.485 14.650 1.00 90.69 84 LEU A CA 1
ATOM 623 C C . LEU A 1 84 ? -0.215 -1.860 13.246 1.00 90.69 84 LEU A C 1
ATOM 625 O O . LEU A 1 84 ? -0.779 -2.762 12.636 1.00 90.69 84 LEU A O 1
ATOM 629 N N . LEU A 1 85 ? 0.901 -1.282 12.791 1.00 89.94 85 LEU A N 1
ATOM 630 C CA . LEU A 1 85 ? 1.548 -1.614 11.517 1.00 89.94 85 LEU A CA 1
ATOM 631 C C . LEU A 1 85 ? 1.876 -3.111 11.401 1.00 89.94 85 LEU A C 1
ATOM 633 O O . LEU A 1 85 ? 1.622 -3.715 10.363 1.00 89.94 85 LEU A O 1
ATOM 637 N N . LYS A 1 86 ? 2.365 -3.744 12.479 1.00 88.00 86 LYS A N 1
ATOM 638 C CA . LYS A 1 86 ? 2.613 -5.200 12.513 1.00 88.00 86 LYS A CA 1
ATOM 639 C C . LYS A 1 86 ? 1.335 -6.034 12.354 1.00 88.00 86 LYS A C 1
ATOM 641 O O . LYS A 1 86 ? 1.413 -7.165 11.885 1.00 88.00 86 LYS A O 1
ATOM 646 N N . GLY A 1 87 ? 0.181 -5.502 12.758 1.00 88.62 87 GLY A N 1
ATOM 647 C CA . GLY A 1 87 ? -1.126 -6.155 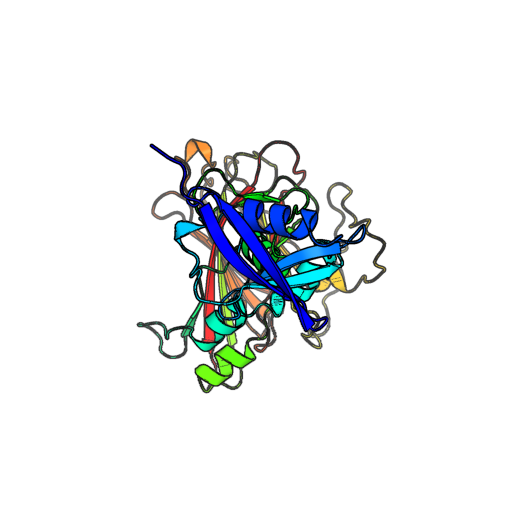12.637 1.00 88.62 87 GLY A CA 1
ATOM 648 C C . GLY A 1 87 ? -1.921 -5.766 11.387 1.00 88.62 87 GLY A C 1
ATOM 649 O O . GLY A 1 87 ? -2.911 -6.431 11.086 1.00 88.62 87 GLY A O 1
ATOM 650 N N . ALA A 1 88 ? -1.506 -4.731 10.648 1.00 93.19 88 ALA A N 1
ATOM 651 C CA . ALA A 1 88 ? -2.282 -4.140 9.556 1.00 93.19 88 ALA A CA 1
ATOM 652 C C . ALA A 1 88 ? -2.641 -5.140 8.444 1.00 93.19 88 ALA A C 1
ATOM 654 O O . ALA A 1 88 ? -3.711 -5.038 7.854 1.00 93.19 88 ALA A O 1
ATOM 655 N N . GLY A 1 89 ? -1.807 -6.159 8.201 1.00 91.50 89 GLY A N 1
ATOM 656 C CA . GLY A 1 89 ? -2.096 -7.220 7.223 1.00 91.50 89 GLY A CA 1
ATOM 657 C C . GLY A 1 89 ? -3.309 -8.094 7.567 1.00 91.50 89 GLY A C 1
ATOM 658 O O . GLY A 1 89 ? -3.823 -8.798 6.706 1.00 91.50 89 GLY A O 1
ATOM 659 N N . THR A 1 90 ? -3.798 -8.031 8.809 1.00 91.19 90 THR A N 1
ATOM 660 C CA . THR A 1 90 ? -5.013 -8.733 9.263 1.00 91.19 90 THR A CA 1
ATOM 661 C C . THR A 1 90 ? -6.261 -7.851 9.250 1.00 91.19 90 THR A C 1
ATOM 663 O O . THR A 1 90 ? -7.328 -8.286 9.683 1.00 91.19 90 THR A O 1
ATOM 666 N N . HIS A 1 91 ? -6.145 -6.612 8.766 1.00 94.12 91 HIS A N 1
ATOM 667 C CA . HIS A 1 91 ? -7.262 -5.685 8.699 1.00 94.12 91 HIS A CA 1
ATOM 668 C C . HIS A 1 91 ? -8.387 -6.224 7.801 1.00 94.12 91 HIS A C 1
ATOM 670 O O . HIS A 1 91 ? -8.149 -6.687 6.682 1.00 94.12 91 HIS A O 1
ATOM 676 N N . THR A 1 92 ? -9.629 -6.136 8.284 1.00 90.31 92 THR A N 1
ATOM 677 C CA . THR A 1 92 ? -10.802 -6.711 7.602 1.00 90.31 92 THR A CA 1
ATOM 678 C C . THR A 1 92 ? -11.057 -6.090 6.228 1.00 90.31 92 THR A C 1
ATOM 680 O O . THR A 1 92 ? -11.493 -6.796 5.323 1.00 90.31 92 THR A O 1
ATOM 683 N N . GLY A 1 93 ? -10.700 -4.816 6.026 1.00 91.88 93 GLY A N 1
ATOM 684 C CA . GLY A 1 93 ? -10.780 -4.163 4.718 1.00 91.88 93 GLY A CA 1
ATOM 685 C C . GLY A 1 93 ? -9.922 -4.848 3.647 1.00 91.88 93 GLY A C 1
ATOM 686 O O . GLY A 1 93 ? -10.391 -5.054 2.530 1.00 91.88 93 GLY A O 1
ATOM 687 N N . TYR A 1 94 ? -8.704 -5.294 3.985 1.00 96.12 94 TYR A N 1
ATOM 688 C CA . TYR A 1 94 ? -7.867 -6.049 3.041 1.00 96.12 94 TYR A CA 1
ATOM 689 C C . TYR A 1 94 ? -8.434 -7.441 2.766 1.00 96.12 94 TYR A C 1
ATOM 691 O O . TYR A 1 94 ? -8.443 -7.881 1.619 1.00 96.12 94 TYR A O 1
ATOM 699 N N . GLN A 1 95 ? -8.944 -8.125 3.794 1.00 94.31 95 GLN A N 1
ATOM 700 C CA . GLN A 1 95 ? -9.579 -9.436 3.625 1.00 94.31 95 GLN A CA 1
ATOM 701 C C . GLN A 1 95 ? -10.792 -9.346 2.697 1.00 94.31 95 GLN A C 1
ATOM 703 O O . GLN A 1 95 ? -10.901 -10.128 1.757 1.00 94.31 95 GLN A O 1
ATOM 708 N N . TYR A 1 96 ? -11.650 -8.347 2.909 1.00 95.50 96 TYR A N 1
ATOM 709 C CA . TYR A 1 96 ? -12.806 -8.100 2.058 1.00 95.50 96 TYR A CA 1
ATOM 710 C C . TYR A 1 96 ? -12.396 -7.849 0.601 1.00 95.50 96 TYR A C 1
ATOM 712 O O . TYR A 1 96 ? -12.991 -8.433 -0.305 1.00 95.50 96 TYR A O 1
ATOM 720 N N . LEU A 1 97 ? -11.362 -7.033 0.364 1.00 97.25 97 LEU A N 1
ATOM 721 C CA . LEU A 1 97 ? -10.838 -6.784 -0.983 1.00 97.25 97 LEU A CA 1
ATOM 722 C C . LEU A 1 97 ? -10.321 -8.059 -1.654 1.00 97.25 97 LEU A C 1
ATOM 724 O O . LEU A 1 97 ? -10.601 -8.279 -2.827 1.00 97.25 97 LEU A O 1
ATOM 728 N N . LEU A 1 98 ? -9.611 -8.913 -0.913 1.00 98.00 98 LEU A N 1
ATOM 729 C CA . LEU A 1 98 ? -9.111 -10.192 -1.420 1.00 98.00 98 LEU A CA 1
ATOM 730 C C . LEU A 1 98 ? -10.251 -11.150 -1.782 1.00 98.00 98 LEU A C 1
ATOM 732 O O . LEU A 1 98 ? -10.241 -11.729 -2.865 1.00 98.00 98 LEU A O 1
ATOM 736 N N . GLU A 1 99 ? -11.247 -11.296 -0.906 1.00 97.88 99 GLU A N 1
ATOM 737 C CA . GLU A 1 99 ? -12.398 -12.187 -1.119 1.00 97.88 99 GLU A CA 1
ATOM 738 C C . GLU A 1 99 ? -13.288 -11.753 -2.288 1.00 97.88 99 GLU A C 1
ATOM 740 O O . GLU A 1 99 ? -13.881 -12.598 -2.959 1.00 97.88 99 GLU A O 1
ATOM 745 N N . ASN A 1 100 ? -13.387 -10.444 -2.529 1.00 97.88 100 ASN A N 1
ATOM 746 C CA . ASN A 1 100 ? -14.303 -9.859 -3.510 1.00 97.88 100 ASN A CA 1
ATOM 747 C C . ASN A 1 100 ? -13.588 -9.307 -4.752 1.00 97.88 100 ASN A C 1
ATOM 749 O O . ASN A 1 100 ? -14.196 -8.572 -5.531 1.00 97.88 100 ASN A O 1
ATOM 753 N N . ALA A 1 101 ? -12.318 -9.665 -4.952 1.00 98.19 101 ALA A N 1
ATOM 754 C CA . ALA A 1 101 ? -11.525 -9.246 -6.099 1.00 98.19 101 ALA A CA 1
ATOM 755 C C . ALA A 1 101 ? -12.196 -9.693 -7.415 1.00 98.19 101 ALA A C 1
ATOM 757 O O . ALA A 1 101 ? -12.323 -10.903 -7.653 1.00 98.19 101 ALA A O 1
ATOM 758 N N . PRO A 1 102 ? -12.636 -8.772 -8.294 1.00 98.19 102 PRO A N 1
ATOM 759 C CA . PRO A 1 102 ? -13.263 -9.160 -9.547 1.00 98.19 102 PRO A CA 1
ATOM 760 C C . PRO A 1 102 ? -12.265 -9.859 -10.474 1.00 98.19 102 PRO A C 1
ATOM 762 O O . PRO A 1 102 ? -11.055 -9.612 -10.444 1.00 98.19 102 PRO A O 1
ATOM 765 N N . ALA A 1 103 ? -12.791 -10.733 -11.331 1.00 98.00 103 ALA A N 1
ATOM 766 C CA . ALA A 1 103 ? -12.025 -11.268 -12.443 1.00 98.00 103 ALA A CA 1
ATOM 767 C C . ALA A 1 103 ? -11.679 -10.150 -13.430 1.00 98.00 103 ALA A C 1
ATOM 769 O O . ALA A 1 103 ? -12.506 -9.275 -13.700 1.00 98.00 103 ALA A O 1
ATOM 770 N N . ASP A 1 104 ? -10.477 -10.210 -13.990 1.00 97.81 104 ASP A N 1
ATOM 771 C CA . ASP A 1 104 ? -10.112 -9.356 -15.108 1.00 97.81 104 ASP A CA 1
ATOM 772 C C . ASP A 1 104 ? -11.006 -9.687 -16.323 1.00 97.81 104 ASP A C 1
ATOM 774 O O . ASP A 1 104 ? -11.142 -10.867 -16.671 1.00 97.81 104 ASP A O 1
ATOM 778 N N . PRO A 1 105 ? -11.640 -8.691 -16.972 1.00 97.12 105 PRO A N 1
ATOM 779 C CA . PRO A 1 105 ? -12.469 -8.919 -18.155 1.00 97.12 105 PRO A CA 1
ATOM 780 C C . PRO A 1 105 ? -11.735 -9.602 -19.314 1.00 97.12 105 PRO A C 1
ATOM 782 O O . PRO A 1 105 ? -12.378 -10.255 -20.138 1.00 97.12 105 PRO A O 1
ATOM 785 N N . GLU A 1 106 ? -10.413 -9.440 -19.395 1.00 97.31 106 GLU A N 1
ATOM 786 C CA . GLU A 1 106 ? -9.580 -9.995 -20.464 1.00 97.31 106 GLU A CA 1
ATOM 787 C C . GLU A 1 106 ? -8.966 -11.353 -20.094 1.00 97.31 106 GLU A C 1
ATOM 789 O O . GLU A 1 106 ? -8.580 -12.118 -20.979 1.00 97.31 106 GLU A O 1
ATOM 794 N N . ASP A 1 107 ? -8.907 -11.678 -18.801 1.00 97.00 107 ASP A N 1
ATOM 795 C CA . ASP A 1 107 ? -8.297 -12.900 -18.285 1.00 97.00 107 ASP A CA 1
ATOM 796 C C . ASP A 1 107 ? -8.988 -13.374 -16.999 1.00 97.00 107 ASP A C 1
ATOM 798 O O . ASP A 1 107 ? -8.740 -12.888 -15.895 1.00 97.00 107 ASP A O 1
ATOM 802 N N . ASN A 1 108 ? -9.818 -14.409 -17.118 1.00 96.38 108 ASN A N 1
ATOM 803 C CA . ASN A 1 108 ? -10.589 -14.937 -15.995 1.00 96.38 108 ASN A CA 1
ATOM 804 C C . ASN A 1 108 ? -9.737 -15.565 -14.875 1.00 96.38 108 ASN A C 1
ATOM 806 O O . ASN A 1 108 ? -10.284 -15.834 -13.800 1.00 96.38 108 ASN A O 1
ATOM 810 N N . LYS A 1 109 ? -8.438 -15.803 -15.100 1.00 96.94 109 LYS A N 1
ATOM 811 C CA . LYS A 1 109 ? -7.481 -16.256 -14.076 1.00 96.94 109 LYS A CA 1
ATOM 812 C C . LYS A 1 109 ? -6.841 -15.103 -13.321 1.00 96.94 109 LYS A C 1
ATOM 814 O O . LYS A 1 109 ? -6.307 -15.302 -12.231 1.00 96.94 109 LYS A O 1
ATOM 819 N N . THR A 1 110 ? -6.926 -13.898 -13.865 1.00 98.31 110 THR A N 1
ATOM 820 C CA . THR A 1 110 ? -6.440 -12.701 -13.201 1.00 98.31 110 THR A CA 1
ATOM 821 C C . THR A 1 110 ? -7.528 -12.132 -12.291 1.00 98.31 110 THR A C 1
ATOM 823 O O . THR A 1 110 ? -8.716 -12.092 -12.624 1.00 98.31 110 THR A O 1
ATOM 826 N N . ARG A 1 111 ? -7.123 -11.732 -11.089 1.00 98.44 111 ARG A N 1
ATOM 827 C CA . ARG A 1 111 ? -7.947 -11.027 -10.107 1.00 98.44 111 ARG A CA 1
ATOM 828 C C . ARG A 1 111 ? -7.416 -9.613 -9.947 1.00 98.44 111 ARG A C 1
ATOM 830 O O . ARG A 1 111 ? -6.206 -9.420 -9.814 1.00 98.44 111 ARG A O 1
ATOM 837 N N . LEU A 1 112 ? -8.319 -8.642 -9.991 1.00 98.38 112 LEU A N 1
ATOM 838 C CA . LEU A 1 112 ? -8.000 -7.227 -9.845 1.00 98.38 112 LEU A CA 1
ATOM 839 C C . LEU A 1 112 ? -8.215 -6.821 -8.387 1.00 98.38 112 LEU A C 1
ATOM 841 O O . LEU A 1 112 ? -9.294 -7.016 -7.838 1.00 98.38 112 LEU A O 1
ATOM 845 N N . LEU A 1 113 ? -7.180 -6.271 -7.767 1.00 97.56 113 LEU A N 1
ATOM 846 C CA . LEU A 1 113 ? -7.190 -5.766 -6.403 1.00 97.56 113 LEU A CA 1
ATOM 847 C C . LEU A 1 113 ? -6.874 -4.278 -6.431 1.00 97.56 113 LEU A C 1
ATOM 849 O O . LEU A 1 113 ? -5.856 -3.866 -6.984 1.00 97.56 113 LEU A O 1
ATOM 853 N N . GLY A 1 114 ? -7.709 -3.494 -5.772 1.00 92.38 114 GLY A N 1
ATOM 854 C CA . GLY A 1 114 ? -7.431 -2.096 -5.505 1.00 92.38 114 GLY A CA 1
ATOM 855 C C . GLY A 1 114 ? -8.514 -1.127 -5.994 1.00 92.38 114 GLY A C 1
ATOM 856 O O . GLY A 1 114 ? -9.516 -1.569 -6.568 1.00 92.38 114 GLY A O 1
ATOM 857 N N . PRO A 1 115 ? -8.330 0.178 -5.719 1.00 96.38 115 PRO A N 1
ATOM 858 C CA . PRO A 1 115 ? -7.168 0.750 -5.025 1.00 96.38 115 PRO A CA 1
ATOM 859 C C . PRO A 1 115 ? -7.018 0.210 -3.595 1.00 96.38 115 PRO A C 1
ATOM 861 O O . PRO A 1 115 ? -8.003 -0.053 -2.901 1.00 96.38 115 PRO A O 1
ATOM 864 N N . MET A 1 116 ? -5.780 -0.071 -3.185 1.00 97.25 116 MET A N 1
ATOM 865 C CA . MET A 1 116 ? -5.491 -0.605 -1.853 1.00 97.25 116 MET A CA 1
ATOM 866 C C . MET A 1 116 ? -5.738 0.486 -0.797 1.00 97.25 116 MET A C 1
ATOM 868 O O . MET A 1 116 ? -5.299 1.618 -1.001 1.00 97.25 116 MET A O 1
ATOM 872 N N . PRO A 1 117 ? -6.394 0.168 0.336 1.00 95.62 117 PRO A N 1
ATOM 873 C CA . PRO A 1 117 ? -6.621 1.119 1.413 1.00 95.62 117 PRO A CA 1
ATOM 874 C C . PRO A 1 117 ? -5.322 1.767 1.881 1.00 95.62 117 PRO A C 1
ATOM 876 O O . PRO A 1 117 ? -4.328 1.079 2.115 1.00 95.62 117 PRO A O 1
ATOM 879 N N . SER A 1 118 ? -5.346 3.086 2.069 1.00 95.69 118 SER A N 1
ATOM 880 C CA . SER A 1 118 ? -4.220 3.815 2.649 1.00 95.69 118 SER A CA 1
ATOM 881 C C . SER A 1 118 ? -3.863 3.250 4.023 1.00 95.69 118 SER A C 1
ATOM 883 O O . SER A 1 118 ? -4.737 3.055 4.873 1.00 95.69 118 SER A O 1
ATOM 885 N N . ILE A 1 119 ? -2.567 3.047 4.281 1.00 96.88 119 ILE A N 1
ATOM 886 C CA . ILE A 1 119 ? -2.105 2.576 5.589 1.00 96.88 119 ILE A CA 1
ATOM 887 C C . ILE A 1 119 ? -2.556 3.502 6.719 1.00 96.88 119 ILE A C 1
ATOM 889 O O . ILE A 1 119 ? -2.903 3.015 7.786 1.00 96.88 119 ILE A O 1
ATOM 893 N N . LEU A 1 120 ? -2.616 4.819 6.492 1.00 96.31 120 LEU A N 1
ATOM 894 C CA . LEU A 1 120 ? -3.055 5.769 7.516 1.00 96.31 120 LEU A CA 1
ATOM 895 C C . LEU A 1 120 ? -4.534 5.565 7.860 1.00 96.31 120 LEU A C 1
ATOM 897 O O . LEU A 1 120 ? -4.875 5.567 9.038 1.00 96.31 120 LEU A O 1
ATOM 901 N N . CYS A 1 121 ? -5.383 5.309 6.860 1.00 94.25 121 CYS A N 1
ATOM 902 C CA . CYS A 1 121 ? -6.796 4.979 7.070 1.00 94.25 121 CYS A CA 1
ATOM 903 C C . CYS A 1 121 ? -6.954 3.644 7.803 1.00 94.25 121 CYS A C 1
ATOM 905 O O . CYS A 1 121 ? -7.710 3.556 8.762 1.00 94.25 121 CYS A O 1
ATOM 907 N N . VAL A 1 122 ? -6.177 2.622 7.428 1.00 95.00 122 VAL A N 1
ATOM 908 C CA . VAL A 1 122 ? -6.185 1.325 8.123 1.00 95.00 122 VAL A CA 1
ATOM 909 C C . VAL A 1 122 ? -5.779 1.478 9.590 1.00 95.00 122 VAL A C 1
ATOM 911 O O . VAL A 1 122 ? -6.412 0.905 10.473 1.00 95.00 122 VAL A O 1
ATOM 914 N N . LEU A 1 123 ? -4.737 2.259 9.881 1.00 94.31 123 LEU A N 1
ATOM 915 C CA . LEU A 1 123 ? -4.307 2.516 11.255 1.00 94.31 123 LEU A CA 1
ATOM 916 C C . LEU A 1 123 ? -5.343 3.330 12.035 1.00 94.31 123 LEU A C 1
ATOM 918 O O . LEU A 1 123 ? -5.572 3.045 13.211 1.00 94.31 123 LEU A O 1
ATOM 922 N N . GLU A 1 124 ? -5.988 4.301 11.390 1.00 91.50 124 GLU A N 1
ATOM 923 C CA . GLU A 1 124 ? -7.085 5.080 11.962 1.00 91.50 124 GLU A CA 1
ATOM 924 C C . GLU A 1 124 ? -8.279 4.187 12.318 1.00 91.50 124 GLU A C 1
ATOM 926 O O . GLU A 1 124 ? -8.761 4.235 13.446 1.00 91.50 124 GLU A O 1
ATOM 931 N N . GLU A 1 125 ? -8.691 3.282 11.431 1.00 88.81 125 GLU A N 1
ATOM 932 C CA . GLU A 1 125 ? -9.754 2.306 11.696 1.00 88.81 125 GLU A CA 1
ATOM 933 C C . GLU A 1 125 ? -9.364 1.304 12.793 1.00 88.81 125 GLU A C 1
ATOM 935 O O . GLU A 1 125 ? -10.164 0.963 13.663 1.00 88.81 125 GLU A O 1
ATOM 940 N N . MET A 1 126 ? -8.115 0.834 12.816 1.00 86.56 126 MET A N 1
ATOM 941 C CA . MET A 1 126 ? -7.659 -0.100 13.851 1.00 86.56 126 MET A CA 1
ATOM 942 C C . MET A 1 126 ? -7.543 0.568 15.228 1.00 86.56 126 MET A C 1
ATOM 944 O O . MET A 1 126 ? -7.842 -0.048 16.261 1.00 86.56 126 MET A O 1
ATOM 948 N N . SER A 1 127 ? -7.092 1.821 15.278 1.00 86.94 127 SER A N 1
ATOM 949 C CA . SER A 1 127 ? -6.896 2.573 16.522 1.00 86.94 127 SER A CA 1
ATOM 950 C C . SER A 1 127 ? -8.161 3.294 16.992 1.00 86.94 127 SER A C 1
ATOM 952 O O . SER A 1 127 ? -8.356 3.400 18.196 1.00 86.94 127 SER A O 1
ATOM 954 N N . GLY A 1 128 ? -9.061 3.688 16.094 1.00 80.56 128 GLY A N 1
ATOM 955 C CA . GLY A 1 128 ? -10.220 4.544 16.368 1.00 80.56 128 GLY A CA 1
ATOM 956 C C . GLY A 1 128 ? -9.922 6.039 16.429 1.00 80.56 128 GLY A C 1
ATOM 957 O O . GLY A 1 128 ? -10.794 6.801 16.845 1.00 80.56 128 GLY A O 1
ATOM 958 N N . GLN A 1 129 ? -8.713 6.451 16.052 1.00 83.12 129 GLN A N 1
ATOM 959 C CA . GLN A 1 129 ? -8.267 7.842 16.053 1.00 83.12 129 GLN A CA 1
ATOM 960 C C . GLN A 1 129 ? -7.191 8.055 14.988 1.00 83.12 129 GLN A C 1
ATOM 962 O O . GLN A 1 129 ? -6.534 7.112 14.549 1.00 83.12 129 GLN A O 1
ATOM 967 N N . VAL A 1 130 ? -6.945 9.304 14.602 1.00 88.06 130 VAL A N 1
ATOM 968 C CA . VAL A 1 130 ? -5.845 9.614 13.682 1.00 88.06 130 VAL A CA 1
ATOM 969 C C . VAL A 1 130 ? -4.523 9.138 14.292 1.00 88.06 130 VAL A C 1
ATOM 971 O O . VAL A 1 130 ? -4.138 9.555 15.382 1.00 88.06 130 VAL A O 1
ATOM 974 N N . THR A 1 131 ? -3.841 8.229 13.594 1.00 88.12 131 THR A N 1
ATOM 975 C CA . THR A 1 131 ? -2.553 7.679 14.029 1.00 88.12 131 THR A CA 1
ATOM 976 C C . THR A 1 131 ? -1.423 8.413 13.325 1.00 88.12 131 THR A C 1
ATOM 978 O O . THR A 1 131 ? -1.345 8.408 12.096 1.00 88.12 131 THR A O 1
ATOM 981 N N . GLU A 1 132 ? -0.520 9.010 14.097 1.00 90.81 132 GLU A N 1
ATOM 982 C CA . GLU A 1 132 ? 0.698 9.604 13.553 1.00 90.81 132 GLU A CA 1
ATOM 983 C C . GLU A 1 132 ? 1.703 8.503 13.195 1.00 90.81 132 GLU A C 1
ATOM 985 O O . GLU A 1 132 ? 2.065 7.660 14.021 1.00 90.81 132 GLU A O 1
ATOM 990 N N . VAL A 1 133 ? 2.158 8.514 11.944 1.00 93.12 133 VAL A N 1
ATOM 991 C CA . VAL A 1 133 ? 3.250 7.670 11.466 1.00 93.12 133 VAL A CA 1
ATOM 992 C C . VAL A 1 133 ? 4.400 8.591 11.102 1.00 93.12 133 VAL A C 1
ATOM 994 O O . VAL A 1 133 ? 4.231 9.523 10.320 1.00 93.12 133 VAL A O 1
ATOM 997 N N . ASP A 1 134 ? 5.567 8.340 11.690 1.00 90.81 134 ASP A N 1
ATOM 998 C CA . ASP A 1 134 ? 6.744 9.171 11.460 1.00 90.81 134 ASP A CA 1
ATOM 999 C C . ASP A 1 134 ? 7.040 9.299 9.956 1.00 90.81 134 ASP A C 1
ATOM 1001 O O . ASP A 1 134 ? 7.037 8.307 9.223 1.00 90.81 134 ASP A O 1
ATOM 1005 N N . GLN A 1 135 ? 7.260 10.537 9.507 1.00 92.38 135 GLN A N 1
ATOM 1006 C CA . GLN A 1 135 ? 7.579 10.904 8.121 1.00 92.38 135 GLN A CA 1
ATOM 1007 C C . GLN A 1 135 ? 6.507 10.580 7.065 1.00 92.38 135 GLN A C 1
ATOM 1009 O O . GLN A 1 135 ? 6.779 10.805 5.889 1.00 92.38 135 GLN A O 1
ATOM 1014 N N . LEU A 1 136 ? 5.313 10.101 7.438 1.00 95.19 136 LEU A N 1
ATOM 1015 C CA . LEU A 1 136 ? 4.217 9.787 6.513 1.00 95.19 136 LEU A CA 1
ATOM 1016 C C . LEU A 1 136 ? 2.950 10.564 6.876 1.00 95.19 136 LEU A C 1
ATOM 1018 O O . LEU A 1 136 ? 2.463 10.494 8.002 1.00 95.19 136 LEU A O 1
ATOM 1022 N N . ARG A 1 137 ? 2.364 11.262 5.903 1.00 95.94 137 ARG A N 1
ATOM 1023 C CA . ARG A 1 137 ? 1.118 12.020 6.092 1.00 95.94 137 ARG A CA 1
ATOM 1024 C C . ARG A 1 137 ? 0.191 11.914 4.884 1.00 95.94 137 ARG A C 1
ATOM 1026 O O . ARG A 1 137 ? 0.625 11.534 3.800 1.00 95.94 137 ARG A O 1
ATOM 1033 N N . LYS A 1 138 ? -1.080 12.289 5.067 1.00 96.19 138 LYS A N 1
ATOM 1034 C CA . LYS A 1 138 ? -2.020 12.516 3.954 1.00 96.19 138 LYS A CA 1
ATOM 1035 C C . LYS A 1 138 ? -1.480 13.658 3.073 1.00 96.19 138 LYS A C 1
ATOM 1037 O O . LYS A 1 138 ? -0.999 14.661 3.604 1.00 96.19 138 LYS A O 1
ATOM 1042 N N . GLY A 1 139 ? -1.515 13.479 1.756 1.00 95.38 139 GLY A N 1
ATOM 1043 C CA . GLY A 1 139 ? -1.046 14.462 0.781 1.00 95.38 139 GLY A CA 1
ATOM 1044 C C . GLY A 1 139 ? -2.057 15.578 0.515 1.00 95.38 139 GLY A C 1
ATOM 1045 O O . GLY A 1 139 ? -3.167 15.585 1.048 1.00 95.38 139 GLY A O 1
ATOM 1046 N N . GLN A 1 140 ? -1.668 16.544 -0.321 1.00 93.44 140 GLN A N 1
ATOM 1047 C CA . GLN A 1 140 ? -2.541 17.665 -0.707 1.00 93.44 140 GLN A CA 1
ATOM 1048 C C . GLN A 1 140 ? -3.712 17.256 -1.613 1.00 93.44 140 G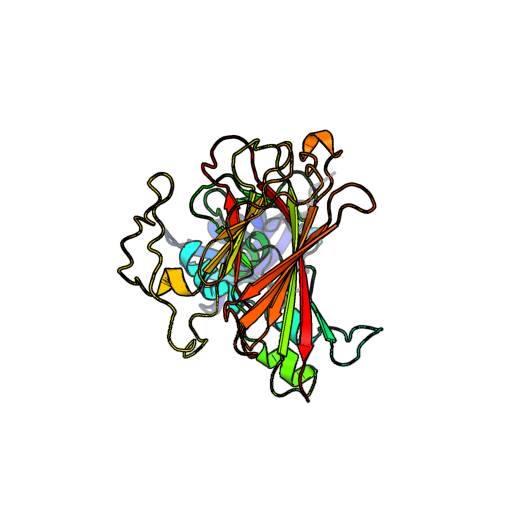LN A C 1
ATOM 1050 O O . GLN A 1 140 ? -4.734 17.944 -1.640 1.00 93.44 140 GLN A O 1
ATOM 1055 N N . LEU A 1 141 ? -3.555 16.174 -2.380 1.00 93.81 141 LEU A N 1
ATOM 1056 C CA . LEU A 1 141 ? -4.598 15.634 -3.250 1.00 93.81 141 LEU A CA 1
ATOM 1057 C C . LEU A 1 141 ? -5.352 14.500 -2.535 1.00 93.81 141 LEU A C 1
ATOM 1059 O O . LEU A 1 141 ? -4.735 13.777 -1.745 1.00 93.81 141 LEU A O 1
ATOM 1063 N N . PRO A 1 142 ? -6.655 14.304 -2.819 1.00 92.75 142 PRO A N 1
ATOM 1064 C CA . PRO A 1 142 ? -7.413 13.180 -2.272 1.00 92.75 142 PRO A CA 1
ATOM 1065 C C . PRO A 1 142 ? -6.709 11.846 -2.528 1.00 92.75 142 PRO A C 1
ATOM 1067 O O . PRO A 1 142 ? -6.142 11.658 -3.601 1.00 92.75 142 PRO A O 1
ATOM 1070 N N . GLU A 1 143 ? -6.756 10.941 -1.550 1.00 90.75 143 GLU A N 1
ATOM 1071 C CA . GLU A 1 143 ? -6.176 9.589 -1.630 1.00 90.75 143 GLU A CA 1
ATOM 1072 C C . GLU A 1 143 ? -4.660 9.521 -1.898 1.00 90.75 143 GLU A C 1
ATOM 1074 O O . GLU A 1 143 ? -4.137 8.458 -2.218 1.00 90.75 143 GLU A O 1
ATOM 1079 N N . THR A 1 144 ? -3.926 10.626 -1.723 1.00 96.75 144 THR A N 1
ATOM 1080 C CA . THR A 1 144 ? -2.460 10.623 -1.847 1.00 96.75 144 THR A CA 1
ATOM 1081 C C . THR A 1 144 ? -1.770 10.632 -0.487 1.00 96.75 144 THR A C 1
ATOM 1083 O O . THR A 1 144 ? -2.323 11.081 0.523 1.00 96.75 144 THR A O 1
ATOM 1086 N N . LEU A 1 145 ? -0.533 10.140 -0.454 1.00 96.94 145 LEU A N 1
ATOM 1087 C CA . LEU A 1 145 ? 0.355 10.175 0.706 1.00 96.94 145 LEU A CA 1
ATOM 1088 C C . LEU A 1 145 ? 1.617 10.972 0.383 1.00 96.94 145 LEU A C 1
ATOM 1090 O O . LEU A 1 145 ? 2.115 10.935 -0.739 1.00 96.94 145 LEU A O 1
ATOM 1094 N N . GLU A 1 146 ? 2.156 11.658 1.385 1.00 95.69 146 GLU A N 1
ATOM 1095 C CA . GLU A 1 146 ? 3.448 12.338 1.319 1.00 95.69 146 GLU A CA 1
ATOM 1096 C C . GLU A 1 146 ? 4.419 11.707 2.316 1.00 95.69 146 GLU A C 1
ATOM 1098 O O . GLU A 1 146 ? 4.096 11.570 3.500 1.00 95.69 146 GLU A O 1
ATOM 1103 N N . PHE A 1 147 ? 5.613 11.351 1.840 1.00 94.25 147 PHE A N 1
ATOM 1104 C CA . PHE A 1 147 ? 6.663 10.725 2.639 1.00 94.25 147 PHE A CA 1
ATOM 1105 C C . PHE A 1 147 ? 7.991 11.493 2.561 1.00 94.25 147 PHE A C 1
ATOM 1107 O O . PHE A 1 147 ? 8.480 11.761 1.466 1.00 94.25 147 PHE A O 1
ATOM 1114 N N . THR A 1 148 ? 8.603 11.816 3.705 1.00 91.25 148 THR A N 1
ATOM 1115 C CA . THR A 1 148 ? 9.830 12.645 3.798 1.00 91.25 148 THR A CA 1
ATOM 1116 C C . THR A 1 148 ? 10.964 11.957 4.571 1.00 91.25 148 THR A C 1
ATOM 1118 O O . THR A 1 148 ? 11.607 12.588 5.405 1.00 91.25 148 THR A O 1
ATOM 1121 N N . GLY A 1 149 ? 11.174 10.651 4.372 1.00 85.75 149 GLY A N 1
ATOM 1122 C CA . GLY A 1 149 ? 12.056 9.848 5.228 1.00 85.75 149 GLY A CA 1
ATOM 1123 C C . GLY A 1 149 ? 13.088 8.971 4.523 1.00 85.75 149 GLY A C 1
ATOM 1124 O O . GLY A 1 149 ? 12.857 8.475 3.429 1.00 85.75 149 GLY A O 1
ATOM 1125 N N . GLY A 1 150 ? 14.216 8.688 5.185 1.00 80.88 150 GLY A N 1
ATOM 1126 C CA . GLY A 1 150 ? 15.246 7.770 4.664 1.00 80.88 150 GLY A CA 1
ATOM 1127 C C . GLY A 1 150 ? 15.006 6.283 4.964 1.00 80.88 150 GLY A C 1
ATOM 1128 O O . GLY A 1 150 ? 15.423 5.414 4.200 1.00 80.88 150 GLY A O 1
ATOM 1129 N N . LYS A 1 151 ? 14.316 5.965 6.071 1.00 80.00 151 LYS A N 1
ATOM 1130 C CA . LYS A 1 151 ? 14.153 4.580 6.569 1.00 80.00 151 LYS A CA 1
ATOM 1131 C C . LYS A 1 151 ? 13.080 3.766 5.833 1.00 80.00 151 LYS A C 1
ATOM 1133 O O . LYS A 1 151 ? 12.981 2.555 6.022 1.00 80.00 151 LYS A O 1
ATOM 1138 N N . GLY A 1 152 ? 12.315 4.428 4.971 1.00 87.25 152 GLY A N 1
ATOM 1139 C CA . GLY A 1 152 ? 11.113 3.891 4.352 1.00 87.25 152 GLY A CA 1
ATOM 1140 C C . GLY A 1 152 ? 9.970 3.668 5.348 1.00 87.25 152 GLY A C 1
ATOM 1141 O O . GLY A 1 152 ? 10.175 3.549 6.554 1.00 87.25 152 GLY A O 1
ATOM 1142 N N . VAL A 1 153 ? 8.742 3.616 4.843 1.00 92.19 153 VAL A N 1
ATOM 1143 C CA . VAL A 1 153 ? 7.537 3.423 5.666 1.00 92.19 153 VAL A CA 1
ATOM 1144 C C . VAL A 1 153 ? 6.574 2.482 4.966 1.00 92.19 153 VAL A C 1
ATOM 1146 O O . VAL A 1 153 ? 6.441 2.520 3.747 1.00 92.19 153 VAL A O 1
ATOM 1149 N N . LEU A 1 154 ? 5.929 1.599 5.726 1.00 95.00 154 LEU A N 1
ATOM 1150 C CA . LEU A 1 154 ? 4.978 0.636 5.179 1.00 95.00 154 LEU A CA 1
ATOM 1151 C C . LEU A 1 154 ? 3.774 1.360 4.563 1.00 95.00 154 LEU A C 1
ATOM 1153 O O . LEU A 1 154 ? 3.172 2.195 5.226 1.00 95.00 154 LEU A O 1
ATOM 1157 N N . LEU A 1 155 ? 3.413 0.999 3.333 1.00 96.50 155 LEU A N 1
ATOM 1158 C CA . LEU A 1 155 ? 2.224 1.483 2.621 1.00 96.50 155 LEU A CA 1
ATOM 1159 C C . LEU A 1 155 ? 1.171 0.389 2.493 1.00 96.50 155 LEU A C 1
ATOM 1161 O O . LEU A 1 155 ? -0.009 0.631 2.710 1.00 96.50 155 LEU A O 1
ATOM 1165 N N . VAL A 1 156 ? 1.608 -0.825 2.158 1.00 97.31 156 VAL A N 1
ATOM 1166 C CA . VAL A 1 156 ? 0.749 -2.006 2.086 1.00 97.31 156 VAL A CA 1
ATOM 1167 C C . VAL A 1 156 ? 1.464 -3.141 2.813 1.00 97.31 156 VAL A C 1
ATOM 1169 O O . VAL A 1 156 ? 2.603 -3.451 2.458 1.00 97.31 156 VAL A O 1
ATOM 1172 N N . PRO A 1 157 ? 0.856 -3.752 3.846 1.00 96.12 157 PRO A N 1
ATOM 1173 C CA . PRO A 1 157 ? 1.428 -4.917 4.512 1.00 96.12 157 PRO A CA 1
ATOM 1174 C C . PRO A 1 157 ? 1.512 -6.104 3.552 1.00 96.12 157 PRO A C 1
ATOM 1176 O O . PRO A 1 157 ? 0.797 -6.166 2.556 1.00 96.12 157 PRO A O 1
ATOM 1179 N N . SER A 1 158 ? 2.343 -7.089 3.883 1.00 95.75 158 SER A N 1
ATOM 1180 C CA . SER A 1 158 ? 2.247 -8.385 3.217 1.00 95.75 158 SER A CA 1
ATOM 1181 C C . SER A 1 158 ? 0.896 -9.016 3.557 1.00 95.75 158 SER A C 1
ATOM 1183 O O . SER A 1 158 ? 0.454 -8.964 4.709 1.00 95.75 158 SER A O 1
ATOM 1185 N N . LEU A 1 159 ? 0.240 -9.589 2.550 1.00 96.69 159 LEU A N 1
ATOM 1186 C CA . LEU A 1 159 ? -1.107 -10.139 2.669 1.00 96.69 159 LEU A CA 1
ATOM 1187 C C . LEU A 1 159 ? -1.102 -11.640 2.391 1.00 96.69 159 LEU A C 1
ATOM 1189 O O . LEU A 1 159 ? -0.466 -12.105 1.446 1.00 96.69 159 LEU A O 1
ATOM 1193 N N . ASP A 1 160 ? -1.855 -12.386 3.195 1.00 96.19 160 ASP A N 1
ATOM 1194 C CA . ASP A 1 160 ? -2.199 -13.781 2.921 1.00 96.19 160 ASP A CA 1
ATOM 1195 C C . ASP A 1 160 ? -3.242 -13.827 1.795 1.00 96.19 160 ASP A C 1
ATOM 1197 O O . ASP A 1 160 ? -4.357 -13.329 1.956 1.00 96.19 160 ASP A O 1
ATOM 1201 N N . ALA A 1 161 ? -2.884 -14.408 0.649 1.00 97.75 161 ALA A N 1
ATOM 1202 C CA . ALA A 1 161 ? -3.757 -14.482 -0.517 1.00 97.75 161 ALA A CA 1
ATOM 1203 C C . ALA A 1 161 ? -4.821 -15.587 -0.409 1.00 97.75 161 ALA A C 1
ATOM 1205 O O . ALA A 1 161 ? -5.660 -15.693 -1.302 1.00 97.75 161 ALA A O 1
ATOM 1206 N N . THR A 1 162 ? -4.842 -16.389 0.663 1.00 97.38 162 THR A N 1
ATOM 1207 C CA . THR A 1 162 ? -5.814 -17.480 0.861 1.00 97.38 162 THR A CA 1
ATOM 1208 C C . THR A 1 162 ? -7.267 -17.075 0.574 1.00 97.38 162 THR A C 1
ATOM 1210 O O . THR A 1 162 ? -7.951 -17.834 -0.123 1.00 97.38 162 THR A O 1
ATOM 1213 N N . PRO A 1 163 ? -7.782 -15.914 1.039 1.00 97.94 163 PRO A N 1
ATOM 1214 C CA . PRO A 1 163 ? -9.162 -15.524 0.755 1.00 97.94 163 PRO A CA 1
ATOM 1215 C C . PRO A 1 163 ? -9.418 -15.310 -0.746 1.00 97.94 163 PRO A C 1
ATOM 1217 O O . PRO A 1 163 ? -10.417 -15.803 -1.274 1.00 97.94 163 PRO A O 1
ATOM 1220 N N . LEU A 1 164 ? -8.473 -14.674 -1.449 1.00 98.31 164 LEU A N 1
ATOM 1221 C CA . LEU A 1 164 ? -8.511 -14.481 -2.903 1.00 98.31 164 LEU A CA 1
ATOM 1222 C C . LEU A 1 164 ? -8.449 -15.812 -3.645 1.00 98.31 164 LEU A C 1
ATOM 1224 O O . LEU A 1 164 ? -9.268 -16.067 -4.526 1.00 98.31 164 LEU A O 1
ATOM 1228 N N . LEU A 1 165 ? -7.503 -16.677 -3.279 1.00 98.25 165 LEU A N 1
ATOM 1229 C CA . LEU A 1 165 ? -7.300 -17.976 -3.919 1.00 98.25 165 LEU A CA 1
ATOM 1230 C C . LEU A 1 165 ? -8.543 -18.858 -3.770 1.00 98.25 165 LEU A C 1
ATOM 1232 O O . LEU A 1 165 ? -9.040 -19.411 -4.749 1.00 98.25 165 LEU A O 1
ATOM 1236 N N . LYS A 1 166 ? -9.131 -18.896 -2.571 1.00 97.88 166 LYS A N 1
ATOM 1237 C CA . LYS A 1 166 ? -10.385 -19.610 -2.310 1.00 97.88 166 LYS A CA 1
ATOM 1238 C C . LYS A 1 166 ? -11.545 -19.064 -3.146 1.00 97.88 166 LYS A C 1
ATOM 1240 O O . LYS A 1 166 ? -12.292 -19.860 -3.712 1.00 97.88 166 LYS A O 1
ATOM 1245 N N . ALA A 1 167 ? -11.700 -17.741 -3.231 1.00 97.31 167 ALA A N 1
ATOM 1246 C CA . ALA A 1 167 ? -12.731 -17.106 -4.054 1.00 97.31 167 ALA A CA 1
ATOM 1247 C C . ALA A 1 167 ? -12.518 -17.364 -5.557 1.00 97.31 167 ALA A C 1
ATOM 1249 O O . ALA A 1 167 ? -13.480 -17.530 -6.308 1.00 97.31 167 ALA A O 1
ATOM 1250 N N . ALA A 1 168 ? -11.261 -17.456 -5.995 1.00 97.50 168 ALA A N 1
ATOM 1251 C CA . ALA A 1 168 ? -10.895 -17.790 -7.365 1.00 97.50 168 ALA A CA 1
ATOM 1252 C C . ALA A 1 168 ? -10.982 -19.294 -7.686 1.00 97.50 168 ALA A C 1
ATOM 1254 O O . ALA A 1 168 ? -10.955 -19.646 -8.863 1.00 97.50 168 ALA A O 1
ATOM 1255 N N . GLY A 1 169 ? -11.111 -20.164 -6.678 1.00 97.44 169 GLY A N 1
ATOM 1256 C CA . GLY A 1 169 ? -11.038 -21.617 -6.846 1.00 97.44 169 GLY A CA 1
ATOM 1257 C C . GLY A 1 169 ? -9.628 -22.125 -7.165 1.00 97.44 169 GLY A C 1
ATOM 1258 O O . GLY A 1 169 ? -9.501 -23.179 -7.776 1.00 97.44 169 GLY A O 1
ATOM 1259 N N . ALA A 1 170 ? -8.600 -21.374 -6.771 1.00 97.88 170 ALA A N 1
ATOM 1260 C CA . ALA A 1 170 ? -7.192 -21.620 -7.056 1.00 97.88 170 ALA A CA 1
ATOM 1261 C C . ALA A 1 170 ? -6.439 -22.140 -5.822 1.00 97.88 170 ALA A C 1
ATOM 1263 O O . ALA A 1 170 ? -6.791 -21.827 -4.682 1.00 97.88 170 ALA A O 1
ATOM 1264 N N . GLY A 1 171 ? -5.377 -22.918 -6.049 1.00 97.25 171 GLY A N 1
ATOM 1265 C CA . GLY A 1 171 ? -4.470 -23.375 -4.988 1.00 97.25 171 GLY A CA 1
ATOM 1266 C C . GLY A 1 171 ? -3.311 -22.414 -4.708 1.00 97.25 171 GLY A C 1
ATOM 1267 O O . GLY A 1 171 ? -2.811 -22.371 -3.585 1.00 97.25 171 GLY A O 1
ATOM 1268 N N . SER A 1 172 ? -2.878 -21.651 -5.713 1.00 97.56 172 SER A N 1
ATOM 1269 C CA . SER A 1 172 ? -1.822 -20.638 -5.619 1.00 97.56 172 SER A CA 1
ATOM 1270 C C . SER A 1 172 ? -1.969 -19.589 -6.728 1.00 97.56 172 SER A C 1
ATOM 1272 O O . SER A 1 172 ? -2.886 -19.646 -7.549 1.00 97.56 172 SER A O 1
ATOM 1274 N N . PHE A 1 173 ? -1.067 -18.614 -6.763 1.00 98.00 173 PHE A N 1
ATOM 1275 C CA . PHE A 1 173 ? -0.855 -17.750 -7.923 1.00 98.00 173 PHE A CA 1
ATOM 1276 C C . PHE A 1 173 ? 0.577 -17.907 -8.437 1.00 98.00 173 PHE A C 1
ATOM 1278 O O . PHE A 1 173 ? 1.483 -18.230 -7.670 1.00 98.00 173 PHE A O 1
ATOM 1285 N N . ASP A 1 174 ? 0.795 -17.709 -9.734 1.00 97.62 174 ASP A N 1
ATOM 1286 C CA . ASP A 1 174 ? 2.146 -17.756 -10.308 1.00 97.62 174 ASP A CA 1
ATOM 1287 C C . ASP A 1 174 ? 2.806 -16.375 -10.334 1.00 97.62 174 ASP A C 1
ATOM 1289 O O . ASP A 1 174 ? 4.034 -16.279 -10.380 1.00 97.62 174 ASP A O 1
ATOM 1293 N N . ARG A 1 175 ? 2.001 -15.307 -10.292 1.00 97.88 175 ARG A N 1
ATOM 1294 C CA . ARG A 1 175 ? 2.465 -13.940 -10.478 1.00 97.88 175 ARG A CA 1
ATOM 1295 C C . ARG A 1 175 ? 1.537 -12.909 -9.852 1.00 97.88 175 ARG A C 1
ATOM 1297 O O . ARG A 1 175 ? 0.314 -13.020 -9.927 1.00 97.88 175 ARG A O 1
ATOM 1304 N N . VAL A 1 176 ? 2.127 -11.842 -9.324 1.00 98.50 176 VAL A N 1
ATOM 1305 C CA . VAL A 1 176 ? 1.421 -10.616 -8.928 1.00 98.50 176 VAL A CA 1
ATOM 1306 C C . VAL A 1 176 ? 2.053 -9.413 -9.620 1.00 98.50 176 VAL A C 1
ATOM 1308 O O . VAL A 1 176 ? 3.268 -9.316 -9.708 1.00 98.50 176 VAL A O 1
ATOM 1311 N N . THR A 1 177 ? 1.242 -8.489 -10.126 1.00 98.62 177 THR A N 1
ATOM 1312 C CA . THR A 1 177 ? 1.699 -7.171 -10.582 1.00 98.62 177 THR A CA 1
ATOM 1313 C C . THR A 1 177 ? 1.288 -6.132 -9.559 1.00 98.62 177 THR A C 1
ATOM 1315 O O . THR A 1 177 ? 0.094 -5.911 -9.391 1.00 98.62 177 THR A O 1
ATOM 1318 N N . VAL A 1 178 ? 2.251 -5.488 -8.906 1.00 98.56 178 VAL A N 1
ATOM 1319 C CA . VAL A 1 178 ? 2.018 -4.341 -8.022 1.00 98.56 178 VAL A CA 1
ATOM 1320 C C . VAL A 1 178 ? 2.230 -3.069 -8.834 1.00 98.56 178 VAL A C 1
ATOM 1322 O O . VAL A 1 178 ? 3.319 -2.852 -9.355 1.00 98.56 178 VAL A O 1
ATOM 1325 N N . SER A 1 179 ? 1.193 -2.250 -8.973 1.00 98.44 179 SER A N 1
ATOM 1326 C CA . SER A 1 179 ? 1.257 -0.951 -9.643 1.00 98.44 179 SER A CA 1
ATOM 1327 C C . SER A 1 179 ? 1.228 0.149 -8.592 1.00 98.44 179 SER A C 1
ATOM 1329 O O . SER A 1 179 ? 0.293 0.179 -7.796 1.00 98.44 179 SER A O 1
ATOM 1331 N N . VAL A 1 180 ? 2.243 1.011 -8.569 1.00 98.12 180 VAL A N 1
ATOM 1332 C CA . VAL A 1 180 ? 2.358 2.121 -7.613 1.00 98.12 180 VAL A CA 1
ATOM 1333 C C . VAL A 1 180 ? 2.521 3.425 -8.380 1.00 98.12 180 VAL A C 1
ATOM 1335 O O . VAL A 1 180 ? 3.469 3.576 -9.156 1.00 98.12 180 VAL A O 1
ATOM 1338 N N . GLU A 1 181 ? 1.620 4.366 -8.136 1.00 97.88 181 GLU A N 1
ATOM 1339 C CA . GLU A 1 181 ? 1.746 5.742 -8.602 1.00 97.88 181 GLU A CA 1
ATOM 1340 C C . GLU A 1 181 ? 2.681 6.536 -7.687 1.00 97.88 181 GLU A C 1
ATOM 1342 O O . GLU A 1 181 ? 2.455 6.626 -6.480 1.00 97.88 181 GLU A O 1
ATOM 1347 N N . VAL A 1 182 ? 3.746 7.115 -8.246 1.00 96.69 182 VAL A N 1
ATOM 1348 C CA . VAL A 1 182 ? 4.751 7.861 -7.476 1.00 96.69 182 VAL A CA 1
ATOM 1349 C C . VAL A 1 182 ? 5.338 9.033 -8.260 1.00 96.69 182 VAL A C 1
ATOM 1351 O O . VAL A 1 182 ? 5.600 8.942 -9.461 1.00 96.69 182 VAL A O 1
ATOM 1354 N N . ASN A 1 183 ? 5.587 10.151 -7.577 1.00 95.94 183 ASN A N 1
ATOM 1355 C CA . ASN A 1 183 ? 6.390 11.258 -8.101 1.00 95.94 183 ASN A CA 1
ATOM 1356 C C . ASN A 1 183 ? 6.997 12.090 -6.956 1.00 95.94 183 ASN A C 1
ATOM 1358 O O . ASN A 1 183 ? 6.658 11.912 -5.790 1.00 95.94 183 ASN A O 1
ATOM 1362 N N . SER A 1 184 ? 7.933 12.980 -7.270 1.00 94.25 184 SER A N 1
ATOM 1363 C CA . SER A 1 184 ? 8.558 13.885 -6.307 1.00 94.25 184 SER A CA 1
ATOM 1364 C C . SER A 1 184 ? 9.239 15.048 -7.030 1.00 94.25 184 SER A C 1
ATOM 1366 O O . SER A 1 184 ? 9.583 14.936 -8.208 1.00 94.25 184 SER A O 1
ATOM 1368 N N . ASP A 1 185 ? 9.463 16.149 -6.315 1.00 93.12 185 ASP A N 1
ATOM 1369 C CA . ASP A 1 185 ? 10.362 17.231 -6.737 1.00 93.12 185 ASP A CA 1
ATOM 1370 C C . ASP A 1 185 ? 11.798 17.047 -6.200 1.00 93.12 185 ASP A C 1
ATOM 1372 O O . ASP A 1 185 ? 12.690 17.829 -6.529 1.00 93.12 185 ASP A O 1
ATOM 1376 N N . ALA A 1 186 ? 12.052 15.973 -5.438 1.00 90.00 186 ALA A N 1
ATOM 1377 C CA . ALA A 1 186 ? 13.331 15.679 -4.800 1.00 90.00 186 ALA A CA 1
ATOM 1378 C C . ALA A 1 186 ? 14.428 15.295 -5.819 1.00 90.00 186 ALA A C 1
ATOM 1380 O O . ALA A 1 186 ? 14.777 14.124 -6.024 1.00 90.00 186 ALA A O 1
ATOM 1381 N N . TYR A 1 187 ? 15.005 16.304 -6.473 1.00 85.69 187 TYR A N 1
ATOM 1382 C CA . TYR A 1 187 ? 16.038 16.133 -7.490 1.00 85.69 187 TYR A CA 1
ATOM 1383 C C . TYR A 1 187 ? 17.253 15.380 -6.934 1.00 85.69 187 TYR A C 1
ATOM 1385 O O . TYR A 1 187 ? 17.843 15.765 -5.926 1.00 85.69 187 TYR A O 1
ATOM 1393 N N . ASN A 1 188 ? 17.678 14.316 -7.626 1.00 82.50 188 ASN A N 1
ATOM 1394 C CA . ASN A 1 188 ? 18.828 13.485 -7.238 1.00 82.50 188 ASN A CA 1
ATOM 1395 C C . ASN A 1 188 ? 18.700 12.801 -5.850 1.00 82.50 188 ASN A C 1
ATOM 1397 O O . ASN A 1 188 ? 19.685 12.289 -5.324 1.00 82.50 188 ASN A O 1
ATOM 1401 N N . ARG A 1 189 ? 17.492 12.732 -5.273 1.00 78.31 189 ARG A N 1
ATOM 1402 C CA . ARG A 1 189 ? 17.221 12.085 -3.974 1.00 78.31 189 ARG A CA 1
ATOM 1403 C C . ARG A 1 189 ? 16.573 10.708 -4.093 1.00 78.31 189 ARG A C 1
ATOM 1405 O O . ARG A 1 189 ? 16.049 10.202 -3.127 1.00 78.31 189 ARG A O 1
ATOM 1412 N N . GLY A 1 190 ? 16.598 10.079 -5.268 1.00 72.06 190 GLY A N 1
ATOM 1413 C CA . GLY A 1 190 ? 16.159 8.691 -5.437 1.00 72.06 190 GLY A CA 1
ATOM 1414 C C . GLY A 1 190 ? 14.762 8.404 -4.889 1.00 72.06 190 GLY A C 1
ATOM 1415 O O . GLY A 1 190 ? 14.611 7.950 -3.761 1.00 72.06 190 GLY A O 1
ATOM 1416 N N . LEU A 1 191 ? 13.753 8.625 -5.715 1.00 82.69 191 LEU A N 1
ATOM 1417 C CA . LEU A 1 191 ? 12.374 8.277 -5.421 1.00 82.69 191 LEU A CA 1
ATOM 1418 C C . LEU A 1 191 ? 12.162 6.779 -5.635 1.00 82.69 191 LEU A C 1
ATOM 1420 O O . LEU A 1 191 ? 12.584 6.241 -6.663 1.00 82.69 191 LEU A O 1
ATOM 1424 N N . GLY A 1 192 ? 11.466 6.120 -4.712 1.00 83.88 192 GLY A N 1
ATOM 1425 C CA . GLY A 1 192 ? 11.226 4.705 -4.870 1.00 83.88 192 GLY A CA 1
ATOM 1426 C C . GLY A 1 192 ? 10.150 4.075 -4.014 1.00 83.88 192 GLY A C 1
ATOM 1427 O O . GLY A 1 192 ? 9.520 4.692 -3.156 1.00 83.88 192 GLY A O 1
ATOM 1428 N N . VAL A 1 193 ? 10.004 2.778 -4.253 1.00 93.06 193 VAL A N 1
ATOM 1429 C CA . VAL A 1 193 ? 9.292 1.858 -3.374 1.00 93.06 193 VAL A CA 1
ATOM 1430 C C . VAL A 1 193 ? 10.200 0.697 -3.010 1.00 93.06 193 VAL A C 1
ATOM 1432 O O . VAL A 1 193 ? 11.080 0.312 -3.785 1.00 93.06 193 VAL A O 1
ATOM 1435 N N . VAL A 1 194 ? 9.973 0.123 -1.835 1.00 94.19 194 VAL A N 1
ATOM 1436 C CA . VAL A 1 194 ? 10.598 -1.138 -1.428 1.00 94.19 194 VAL A CA 1
ATOM 1437 C C . VAL A 1 194 ? 9.554 -2.230 -1.495 1.00 94.19 194 VAL A C 1
ATOM 1439 O O . VAL A 1 194 ? 8.460 -2.078 -0.952 1.00 94.19 194 VAL A O 1
ATOM 1442 N N . LEU A 1 195 ? 9.910 -3.333 -2.138 1.00 95.25 195 LEU A N 1
ATOM 1443 C CA . LEU A 1 195 ? 9.163 -4.575 -2.044 1.00 95.25 195 LEU A CA 1
ATOM 1444 C C . LEU A 1 195 ? 9.804 -5.450 -0.978 1.00 95.25 195 LEU A C 1
ATOM 1446 O O . LEU A 1 195 ? 11.012 -5.679 -1.033 1.00 95.25 195 LEU A O 1
ATOM 1450 N N . GLU A 1 196 ? 9.003 -5.946 -0.040 1.00 92.50 196 GLU A N 1
ATOM 1451 C CA . GLU A 1 196 ? 9.438 -6.870 1.007 1.00 92.50 196 GLU A CA 1
ATOM 1452 C C . GLU A 1 196 ? 8.660 -8.189 0.900 1.00 92.50 196 GLU A C 1
ATOM 1454 O O . GLU A 1 196 ? 7.427 -8.202 0.904 1.00 92.50 196 GLU A O 1
ATOM 1459 N N . ALA A 1 197 ? 9.374 -9.310 0.800 1.00 89.69 197 ALA A N 1
ATOM 1460 C CA . ALA A 1 197 ? 8.771 -10.638 0.829 1.00 89.69 197 ALA A CA 1
ATOM 1461 C C . ALA A 1 197 ? 8.117 -10.914 2.193 1.00 89.69 197 ALA A C 1
ATOM 1463 O O . ALA A 1 197 ? 8.597 -10.455 3.231 1.00 89.69 197 ALA A O 1
ATOM 1464 N N . SER A 1 198 ? 7.055 -11.724 2.221 1.00 84.44 198 SER A N 1
ATOM 1465 C CA . SER A 1 198 ? 6.491 -12.178 3.498 1.00 84.44 198 SER A CA 1
ATOM 1466 C C . SER A 1 198 ? 7.534 -12.955 4.296 1.00 84.44 198 SER A C 1
ATOM 1468 O O . SER A 1 198 ? 8.186 -13.854 3.767 1.00 84.44 198 SER A O 1
ATOM 1470 N N . LYS A 1 199 ? 7.609 -12.708 5.609 1.00 80.69 199 LYS A N 1
ATOM 1471 C CA . LYS A 1 199 ? 8.422 -13.519 6.537 1.00 80.69 199 LYS A CA 1
ATOM 1472 C C . LYS A 1 199 ? 8.012 -14.998 6.561 1.00 80.69 199 LYS A C 1
ATOM 1474 O O . LYS A 1 199 ? 8.731 -15.829 7.107 1.00 80.69 199 LYS A O 1
ATOM 1479 N N . LEU A 1 200 ? 6.835 -15.318 6.020 1.00 77.56 200 LEU A N 1
ATOM 1480 C CA . LEU A 1 200 ? 6.301 -16.674 5.929 1.00 77.56 200 LEU A CA 1
ATOM 1481 C C . LEU A 1 200 ? 6.711 -17.406 4.644 1.00 77.56 200 LEU A C 1
ATOM 1483 O O . LEU A 1 200 ? 6.510 -18.620 4.581 1.00 77.56 200 LEU A O 1
ATOM 1487 N N . VAL A 1 201 ? 7.312 -16.715 3.666 1.00 75.88 201 VAL A N 1
ATOM 1488 C CA . VAL A 1 201 ? 7.904 -17.352 2.481 1.00 75.88 201 VAL A CA 1
ATOM 1489 C C . VAL A 1 201 ? 9.078 -18.207 2.955 1.00 75.88 201 VAL A C 1
ATOM 1491 O O . VAL A 1 201 ? 10.136 -17.711 3.343 1.00 75.88 201 VAL A O 1
ATOM 1494 N N . LYS A 1 202 ? 8.871 -19.524 2.992 1.00 58.16 202 LYS A N 1
ATOM 1495 C CA . LYS A 1 202 ? 9.891 -20.477 3.436 1.00 58.16 202 LYS A CA 1
ATOM 1496 C C . LYS A 1 202 ? 10.846 -20.785 2.292 1.00 58.16 202 LYS A C 1
ATOM 1498 O O . LYS A 1 202 ? 10.460 -21.469 1.354 1.00 58.16 202 LYS A O 1
ATOM 1503 N N . GLY A 1 203 ? 12.105 -20.388 2.459 1.00 56.66 203 GLY A N 1
ATOM 1504 C CA . GLY A 1 203 ? 13.220 -20.854 1.640 1.00 56.66 203 GLY A CA 1
ATOM 1505 C C . GLY A 1 203 ? 13.212 -20.282 0.229 1.00 56.66 203 GLY A C 1
ATOM 1506 O O . GLY A 1 203 ? 12.648 -20.878 -0.681 1.00 56.66 203 GLY A O 1
ATOM 1507 N N . SER A 1 204 ? 13.932 -19.184 0.023 1.00 44.34 204 SER A N 1
ATOM 1508 C CA . SER A 1 204 ? 14.491 -18.939 -1.300 1.00 44.34 204 SER A CA 1
ATOM 1509 C C . SER A 1 204 ? 15.707 -19.852 -1.486 1.00 44.34 204 SER A C 1
ATOM 1511 O O . SER A 1 204 ? 16.484 -20.085 -0.556 1.00 44.34 204 SER A O 1
ATOM 1513 N N . ALA A 1 205 ? 15.805 -20.446 -2.675 1.00 44.78 205 ALA A N 1
ATOM 1514 C CA . ALA A 1 205 ? 16.911 -21.281 -3.134 1.00 44.78 205 ALA A CA 1
ATOM 1515 C C . ALA A 1 205 ? 18.291 -20.675 -2.808 1.00 44.78 205 ALA A C 1
ATOM 1517 O O . ALA A 1 205 ? 18.385 -19.461 -2.646 1.00 44.78 205 ALA A O 1
ATOM 1518 N N . GLU A 1 206 ? 19.329 -21.528 -2.727 1.00 44.50 206 GLU A N 1
ATOM 1519 C CA . GLU A 1 206 ? 20.751 -21.185 -2.516 1.00 44.50 206 GLU A CA 1
ATOM 1520 C C . GLU A 1 206 ? 21.055 -19.715 -2.829 1.00 44.50 206 GLU A C 1
ATOM 1522 O O . GLU A 1 206 ? 21.187 -19.322 -3.990 1.00 44.50 206 GLU A O 1
ATOM 1527 N N . GLN A 1 207 ? 21.072 -18.887 -1.781 1.00 50.22 207 GLN A N 1
ATOM 1528 C CA . GLN A 1 207 ? 21.152 -17.445 -1.949 1.00 50.22 207 GLN A CA 1
ATOM 1529 C C . GLN A 1 207 ? 22.514 -17.102 -2.567 1.00 50.22 207 GLN A C 1
ATOM 1531 O O . GLN A 1 207 ? 23.543 -17.439 -1.969 1.00 50.22 207 GLN A O 1
ATOM 1536 N N . PRO A 1 208 ? 22.564 -16.461 -3.751 1.00 48.94 208 PRO A N 1
ATOM 1537 C CA . PRO A 1 208 ? 23.826 -16.014 -4.319 1.00 48.94 208 PRO A CA 1
ATOM 1538 C C . PRO A 1 208 ? 24.528 -15.098 -3.311 1.00 48.94 208 PRO A C 1
ATOM 1540 O O . PRO A 1 208 ? 23.876 -14.289 -2.651 1.00 48.94 208 PRO A O 1
ATOM 1543 N N . GLU A 1 209 ? 25.847 -15.274 -3.173 1.00 48.22 209 GLU A N 1
ATOM 1544 C CA . GLU A 1 209 ? 26.679 -14.618 -2.158 1.00 48.22 209 GLU A CA 1
ATOM 1545 C C . GLU A 1 209 ? 26.289 -13.149 -1.937 1.00 48.22 209 GLU A C 1
ATOM 1547 O O . GLU A 1 209 ? 26.202 -12.359 -2.884 1.00 48.22 209 GLU A O 1
ATOM 1552 N N . ARG A 1 210 ? 26.069 -12.798 -0.660 1.00 47.00 210 ARG A N 1
ATOM 1553 C CA . ARG A 1 210 ? 25.770 -11.443 -0.186 1.00 47.00 210 ARG A CA 1
ATOM 1554 C C . ARG A 1 210 ? 26.678 -10.428 -0.881 1.00 47.00 210 ARG A C 1
ATOM 1556 O O . ARG A 1 210 ? 27.872 -10.358 -0.597 1.00 47.00 210 ARG A O 1
ATOM 1563 N N . ARG A 1 211 ? 26.114 -9.557 -1.717 1.00 46.34 211 ARG A N 1
ATOM 1564 C CA . ARG A 1 211 ? 26.715 -8.235 -1.907 1.00 46.34 211 ARG A CA 1
ATOM 1565 C C . ARG A 1 211 ? 26.224 -7.390 -0.745 1.00 46.34 211 ARG A C 1
ATOM 1567 O O . ARG A 1 211 ? 25.116 -6.870 -0.810 1.00 46.34 211 ARG A O 1
ATOM 1574 N N . ASN A 1 212 ? 27.015 -7.336 0.330 1.00 41.94 212 ASN A N 1
ATOM 1575 C CA . ASN A 1 212 ? 26.774 -6.402 1.426 1.00 41.94 212 ASN A CA 1
ATOM 1576 C C . ASN A 1 212 ? 26.558 -5.014 0.820 1.00 41.94 212 ASN A C 1
ATOM 1578 O O . ASN A 1 212 ? 27.407 -4.508 0.082 1.00 41.94 212 ASN A O 1
ATOM 1582 N N . TYR A 1 213 ? 25.386 -4.452 1.079 1.00 45.78 213 TYR A N 1
ATOM 1583 C CA . TYR A 1 213 ? 25.051 -3.106 0.667 1.00 45.78 213 TYR A CA 1
ATOM 1584 C C . TYR A 1 213 ? 25.633 -2.138 1.699 1.00 45.78 213 TYR A C 1
ATOM 1586 O O . TYR A 1 213 ? 25.174 -2.083 2.834 1.00 45.78 213 TYR A O 1
ATOM 1594 N N . GLU A 1 214 ? 26.652 -1.386 1.294 1.00 41.59 214 GLU A N 1
ATOM 1595 C CA . GLU A 1 214 ? 27.069 -0.149 1.950 1.00 41.59 214 GLU A CA 1
ATOM 1596 C C . GLU A 1 214 ? 26.903 0.971 0.920 1.00 41.59 214 GLU A C 1
ATOM 1598 O O . GLU A 1 214 ? 27.651 1.047 -0.057 1.00 41.59 214 GLU A O 1
ATOM 1603 N N . TYR A 1 215 ? 25.908 1.838 1.099 1.00 44.12 215 TYR A N 1
ATOM 1604 C CA . TYR A 1 215 ? 25.771 3.043 0.283 1.00 44.12 215 TYR A CA 1
ATOM 1605 C C . TYR A 1 215 ? 25.352 4.220 1.170 1.00 44.12 215 TYR A C 1
ATOM 1607 O O . TYR A 1 215 ? 24.373 4.142 1.908 1.00 44.12 215 TYR A O 1
ATOM 1615 N N . ASN A 1 216 ? 26.151 5.292 1.140 1.00 42.69 216 ASN A N 1
ATOM 1616 C CA . ASN A 1 216 ? 25.997 6.527 1.925 1.00 42.69 216 ASN A CA 1
ATOM 1617 C C . ASN A 1 216 ? 25.826 6.364 3.451 1.00 42.69 216 ASN A C 1
ATOM 1619 O O . ASN A 1 216 ? 25.197 7.200 4.091 1.00 42.69 216 ASN A O 1
ATOM 1623 N N . GLY A 1 217 ? 26.417 5.330 4.057 1.00 39.06 217 GLY A N 1
ATOM 1624 C CA . GLY A 1 217 ? 26.401 5.160 5.517 1.00 39.06 217 GLY A CA 1
ATOM 1625 C C . GLY A 1 217 ? 25.064 4.683 6.089 1.00 39.06 217 GLY A C 1
ATOM 1626 O O . GLY A 1 217 ? 24.936 4.598 7.303 1.00 39.06 217 GLY A O 1
ATOM 1627 N N . PHE A 1 218 ? 24.097 4.321 5.239 1.00 40.88 218 PHE A N 1
ATOM 1628 C CA . PHE A 1 218 ? 22.887 3.626 5.667 1.00 40.88 218 PHE A CA 1
ATOM 1629 C C . PHE A 1 218 ? 23.189 2.128 5.805 1.00 40.88 218 PHE A C 1
ATOM 1631 O O . PHE A 1 218 ? 22.824 1.303 4.968 1.00 40.88 218 PHE A O 1
ATOM 1638 N N . VAL A 1 219 ? 23.898 1.775 6.877 1.00 44.09 219 VAL A N 1
ATOM 1639 C CA . VAL A 1 219 ? 23.605 0.513 7.555 1.00 44.09 219 VAL A CA 1
ATOM 1640 C C . VAL A 1 219 ? 22.257 0.769 8.220 1.00 44.09 219 VAL A C 1
ATOM 1642 O O . VAL A 1 219 ? 22.050 1.834 8.799 1.00 44.09 219 VAL A O 1
ATOM 1645 N N . SER A 1 220 ? 21.285 -0.122 8.064 1.00 44.91 220 SER A N 1
ATOM 1646 C CA . SER A 1 220 ? 20.096 -0.065 8.909 1.00 44.91 220 SER A CA 1
ATOM 1647 C C . SER A 1 220 ? 20.562 -0.275 10.354 1.00 44.91 220 SER A C 1
ATOM 1649 O O . SER A 1 220 ? 20.636 -1.409 10.804 1.00 44.91 220 SER A O 1
ATOM 1651 N N . ASP A 1 221 ? 20.922 0.810 11.042 1.00 40.31 221 ASP A N 1
ATOM 1652 C CA . ASP A 1 221 ? 21.381 0.863 12.441 1.00 40.31 221 ASP A CA 1
ATOM 1653 C C . ASP A 1 221 ? 20.244 0.567 13.438 1.00 40.31 221 ASP A C 1
ATOM 1655 O O . ASP A 1 221 ? 20.330 0.899 14.617 1.00 40.31 221 ASP A O 1
ATOM 1659 N N . ASP A 1 222 ? 19.147 -0.037 12.983 1.00 45.72 222 ASP A N 1
ATOM 1660 C CA . ASP A 1 222 ? 18.177 -0.593 13.909 1.00 45.72 222 ASP A CA 1
ATOM 1661 C C . ASP A 1 222 ? 18.697 -1.985 14.293 1.00 45.72 222 ASP A C 1
ATOM 1663 O O . ASP A 1 222 ? 18.730 -2.887 13.460 1.00 45.72 222 ASP A O 1
ATOM 1667 N N . ASP A 1 223 ? 19.134 -2.086 15.552 1.00 40.84 223 ASP A N 1
ATOM 1668 C CA . ASP A 1 223 ? 19.635 -3.222 16.350 1.00 40.84 223 ASP A CA 1
ATOM 1669 C C . ASP A 1 223 ? 18.812 -4.540 16.295 1.00 40.84 223 ASP A C 1
ATOM 1671 O O . ASP A 1 223 ? 18.880 -5.369 17.205 1.00 40.84 223 ASP A O 1
ATOM 1675 N N . ASP A 1 224 ? 18.026 -4.783 15.250 1.00 45.78 224 ASP A N 1
ATOM 1676 C CA . ASP A 1 224 ? 17.507 -6.109 14.950 1.00 45.78 224 ASP A CA 1
ATOM 1677 C C . ASP A 1 224 ? 18.618 -6.881 14.216 1.00 45.78 224 ASP A C 1
ATOM 1679 O O . ASP A 1 224 ? 18.791 -6.765 13.005 1.00 45.78 224 ASP A O 1
ATOM 1683 N N . ASP A 1 225 ? 19.354 -7.699 14.974 1.00 46.28 225 ASP A N 1
ATOM 1684 C CA . ASP A 1 225 ? 20.375 -8.699 14.580 1.00 46.28 225 ASP A CA 1
ATOM 1685 C C . ASP A 1 225 ? 19.944 -9.683 13.449 1.00 46.28 225 ASP A C 1
ATOM 1687 O O . ASP A 1 225 ? 20.637 -10.652 13.129 1.00 46.28 225 ASP A O 1
ATOM 1691 N N . ASP A 1 226 ? 18.795 -9.459 12.809 1.00 52.84 226 ASP A N 1
ATOM 1692 C CA . ASP A 1 226 ? 18.235 -10.248 11.718 1.00 52.84 226 ASP A CA 1
ATOM 1693 C C . ASP A 1 226 ? 18.866 -9.827 10.381 1.00 52.84 226 ASP A C 1
ATOM 1695 O O . ASP A 1 226 ? 18.255 -9.210 9.500 1.00 52.84 226 ASP A O 1
ATOM 1699 N N . SER A 1 227 ? 20.125 -10.233 10.200 1.00 53.19 227 SER A N 1
ATOM 1700 C CA . SER A 1 227 ? 20.844 -10.152 8.919 1.00 53.19 227 SER A CA 1
ATOM 1701 C C . SER A 1 227 ? 20.125 -10.862 7.752 1.00 53.19 227 SER A C 1
ATOM 1703 O O . SER A 1 227 ? 20.497 -10.686 6.591 1.00 53.19 227 SER A O 1
ATOM 1705 N N . ASP A 1 228 ? 19.071 -11.627 8.050 1.00 54.41 228 ASP A N 1
ATOM 1706 C CA . ASP A 1 228 ? 18.175 -12.265 7.086 1.00 54.41 228 ASP A CA 1
ATOM 1707 C C . ASP A 1 228 ? 17.210 -11.262 6.415 1.00 54.41 228 ASP A C 1
ATOM 1709 O O . ASP A 1 228 ? 16.782 -11.481 5.279 1.00 54.41 228 ASP A O 1
ATOM 1713 N N . SER A 1 229 ? 16.927 -10.115 7.049 1.00 58.06 229 SER A N 1
ATOM 1714 C CA . SER A 1 229 ? 15.917 -9.143 6.590 1.00 58.06 229 SER A CA 1
ATOM 1715 C C . SER A 1 229 ? 16.256 -8.425 5.274 1.00 58.06 229 SER A C 1
ATOM 1717 O O . SER A 1 229 ? 15.346 -8.043 4.535 1.00 58.06 229 SER A O 1
ATOM 1719 N N . GLN A 1 230 ? 17.541 -8.271 4.930 1.00 58.84 230 GLN A N 1
ATOM 1720 C CA . GLN A 1 230 ? 17.952 -7.604 3.684 1.00 58.84 230 GLN A CA 1
ATOM 1721 C C . GLN A 1 230 ? 17.768 -8.483 2.439 1.00 58.84 230 GLN A C 1
ATOM 1723 O O . GLN A 1 230 ? 17.608 -7.965 1.336 1.00 58.84 230 GLN A O 1
ATOM 1728 N N . THR A 1 231 ? 17.754 -9.811 2.589 1.00 63.66 231 THR A N 1
ATOM 1729 C CA . THR A 1 231 ? 17.609 -10.739 1.449 1.00 63.66 231 THR A CA 1
ATOM 1730 C C . THR A 1 231 ? 16.183 -10.791 0.903 1.00 63.66 231 THR A C 1
ATOM 1732 O O . THR A 1 231 ? 15.956 -11.186 -0.238 1.00 63.66 231 THR A O 1
ATOM 1735 N N . CYS A 1 232 ? 15.227 -10.309 1.692 1.00 79.25 232 CYS A N 1
ATOM 1736 C CA . CYS A 1 232 ? 13.812 -10.293 1.358 1.00 79.25 232 CYS A CA 1
ATOM 1737 C C . CYS A 1 232 ? 13.363 -8.974 0.720 1.00 79.25 232 CYS A C 1
ATOM 1739 O O . CYS A 1 232 ? 12.159 -8.761 0.605 1.00 79.25 232 CYS A O 1
ATOM 1741 N N . LYS A 1 233 ? 14.289 -8.073 0.349 1.00 89.50 233 LYS A N 1
ATOM 1742 C CA . LYS A 1 233 ? 13.952 -6.719 -0.111 1.00 89.50 233 LYS A CA 1
ATOM 1743 C C . LYS A 1 233 ? 14.561 -6.367 -1.458 1.00 89.50 233 LYS A C 1
ATOM 1745 O O . LYS A 1 233 ? 15.734 -6.634 -1.712 1.00 89.50 233 LYS A O 1
ATOM 1750 N N . ASN A 1 234 ? 13.777 -5.680 -2.283 1.00 92.88 234 ASN A N 1
ATOM 1751 C CA . ASN A 1 234 ? 14.290 -4.934 -3.426 1.00 92.88 234 ASN A CA 1
ATOM 1752 C C . ASN A 1 234 ? 13.835 -3.477 -3.356 1.00 92.88 234 ASN A C 1
ATOM 1754 O O . ASN A 1 234 ? 12.658 -3.205 -3.127 1.00 92.88 234 ASN A O 1
ATOM 1758 N N . TYR A 1 235 ? 14.767 -2.557 -3.593 1.00 92.75 235 TYR A N 1
ATOM 1759 C CA . TYR A 1 235 ? 14.520 -1.116 -3.620 1.00 92.75 235 TYR A CA 1
ATOM 1760 C C . TYR A 1 235 ? 14.473 -0.665 -5.074 1.00 92.75 235 TYR A C 1
ATOM 1762 O O . TYR A 1 235 ? 15.455 -0.814 -5.800 1.00 92.75 235 TYR A O 1
ATOM 1770 N N . ILE A 1 236 ? 13.345 -0.126 -5.516 1.00 93.62 236 ILE A N 1
ATOM 1771 C CA . ILE A 1 236 ? 13.179 0.380 -6.876 1.00 93.62 236 ILE A CA 1
ATOM 1772 C C . ILE A 1 236 ? 13.355 1.882 -6.820 1.00 93.62 236 ILE A C 1
ATOM 1774 O O . ILE A 1 236 ? 12.593 2.542 -6.127 1.00 93.62 236 ILE A O 1
ATOM 1778 N N . LYS A 1 237 ? 14.347 2.416 -7.534 1.00 91.31 237 LYS A N 1
ATOM 1779 C CA . LYS A 1 237 ? 14.746 3.822 -7.439 1.00 91.31 237 LYS A CA 1
ATOM 1780 C C . LYS A 1 237 ? 14.817 4.487 -8.798 1.00 91.31 237 LYS A C 1
ATOM 1782 O O . LYS A 1 237 ? 15.508 3.972 -9.667 1.00 91.31 237 LYS A O 1
ATOM 1787 N N . PHE A 1 238 ? 14.223 5.663 -8.948 1.00 92.94 238 PHE A N 1
ATOM 1788 C CA . PHE A 1 238 ? 14.452 6.569 -10.077 1.00 92.94 238 PHE A CA 1
ATOM 1789 C C . PHE A 1 238 ? 14.570 8.017 -9.605 1.00 92.94 238 PHE A C 1
ATOM 1791 O O . PHE A 1 238 ? 14.395 8.328 -8.429 1.00 92.94 238 PHE A O 1
ATOM 1798 N N . HIS A 1 239 ? 14.901 8.918 -10.526 1.00 90.56 239 HIS A N 1
ATOM 1799 C CA . HIS A 1 239 ? 15.159 10.317 -10.207 1.00 90.56 239 HIS A CA 1
ATOM 1800 C C . HIS A 1 239 ? 14.340 11.247 -11.114 1.00 90.56 239 HIS A C 1
ATOM 1802 O O . HIS A 1 239 ? 14.811 11.598 -12.201 1.00 90.56 239 HIS A O 1
ATOM 1808 N N . PRO A 1 240 ? 13.131 11.668 -10.694 1.00 92.19 240 PRO A N 1
ATOM 1809 C CA . PRO A 1 240 ? 12.397 12.713 -11.398 1.00 92.19 240 PRO A CA 1
ATOM 1810 C C . PRO A 1 240 ? 13.233 13.993 -11.553 1.00 92.19 240 PRO A C 1
ATOM 1812 O O . PRO A 1 240 ? 14.008 14.363 -10.671 1.00 92.19 240 PRO A O 1
ATOM 1815 N N . GLY A 1 241 ? 13.132 14.635 -12.716 1.00 91.94 241 GLY A N 1
ATOM 1816 C CA . GLY A 1 241 ? 13.896 15.825 -13.098 1.00 91.94 241 GLY A CA 1
ATOM 1817 C C . GLY A 1 241 ? 15.361 15.564 -13.479 1.00 91.94 241 GLY A C 1
ATOM 1818 O O . GLY A 1 241 ? 15.997 16.425 -14.086 1.00 91.94 241 GLY A O 1
ATOM 1819 N N . MET A 1 242 ? 15.918 14.383 -13.185 1.00 90.94 242 MET A N 1
ATOM 1820 C CA . MET A 1 242 ? 17.317 14.060 -13.474 1.00 90.94 242 MET A CA 1
ATOM 1821 C C . MET A 1 242 ? 17.487 13.432 -14.860 1.00 90.94 242 MET A C 1
ATOM 1823 O O . MET A 1 242 ? 16.834 12.451 -15.217 1.00 90.94 242 MET A O 1
ATOM 1827 N N . GLY A 1 243 ? 18.429 13.970 -15.638 1.00 91.31 243 GLY A N 1
ATOM 1828 C CA . GLY A 1 243 ? 18.695 13.525 -17.008 1.00 91.31 243 GLY A CA 1
ATOM 1829 C C . GLY A 1 243 ? 18.902 12.010 -17.149 1.00 91.31 243 GLY A C 1
ATOM 1830 O O . GLY A 1 243 ? 19.762 11.428 -16.488 1.00 91.31 243 GLY A O 1
ATOM 1831 N N . GLY A 1 244 ? 18.141 11.383 -18.054 1.00 86.12 244 GLY A N 1
ATOM 1832 C CA . GLY A 1 244 ? 18.232 9.950 -18.372 1.00 86.12 244 GLY A CA 1
ATOM 1833 C C . GLY A 1 244 ? 17.521 9.019 -17.381 1.00 86.12 244 GLY A C 1
ATOM 1834 O O . GLY A 1 244 ? 17.648 7.799 -17.507 1.00 86.12 244 GLY A O 1
ATOM 1835 N N . GLY A 1 245 ? 16.825 9.579 -16.383 1.00 83.62 245 GLY A N 1
ATOM 1836 C CA . GLY A 1 245 ? 15.950 8.894 -15.423 1.00 83.62 245 GLY A CA 1
ATOM 1837 C C . GLY A 1 245 ? 16.632 8.014 -14.376 1.00 83.62 245 GLY A C 1
ATOM 1838 O O . GLY A 1 245 ? 16.097 7.876 -13.278 1.00 83.62 245 GLY A O 1
ATOM 1839 N N . GLN A 1 246 ? 17.812 7.470 -14.693 1.00 89.25 246 GLN A N 1
ATOM 1840 C CA . GLN A 1 246 ? 18.677 6.672 -13.816 1.00 89.25 246 GLN A CA 1
ATOM 1841 C C . GLN A 1 246 ? 17.900 5.726 -12.894 1.00 89.25 246 GLN A C 1
ATOM 1843 O O . GLN A 1 246 ? 17.993 5.805 -11.672 1.00 89.25 246 GLN A O 1
ATOM 1848 N N . LEU A 1 247 ? 17.123 4.827 -13.493 1.00 93.75 247 LEU A N 1
ATOM 1849 C CA . LEU A 1 247 ? 16.367 3.824 -12.750 1.00 93.75 247 LEU A CA 1
ATOM 1850 C C . LEU A 1 247 ? 17.312 2.723 -12.267 1.00 93.75 247 LEU A C 1
ATOM 1852 O O . LEU A 1 247 ? 18.296 2.422 -12.940 1.00 93.75 247 LEU A O 1
ATOM 1856 N N . ARG A 1 248 ? 17.039 2.117 -11.117 1.00 93.56 248 ARG A N 1
ATOM 1857 C CA . ARG A 1 248 ? 17.732 0.930 -10.609 1.00 93.56 248 ARG A CA 1
ATOM 1858 C C . ARG A 1 248 ? 16.825 0.071 -9.742 1.00 93.56 248 ARG A C 1
ATOM 1860 O O . ARG A 1 248 ? 15.858 0.566 -9.166 1.00 93.56 248 ARG A O 1
ATOM 1867 N N . VAL A 1 249 ? 17.190 -1.199 -9.618 1.00 94.69 249 VAL A N 1
ATOM 1868 C CA . VAL A 1 249 ? 16.612 -2.134 -8.651 1.00 94.69 249 VAL A CA 1
ATOM 1869 C C . VAL A 1 249 ? 17.753 -2.601 -7.760 1.00 94.69 249 VAL A C 1
ATOM 1871 O O . VAL A 1 249 ? 18.631 -3.327 -8.212 1.00 94.69 249 VAL A O 1
ATOM 1874 N N . GLU A 1 250 ? 17.790 -2.166 -6.509 1.00 89.19 250 GLU A N 1
ATOM 1875 C CA . GLU A 1 250 ? 18.812 -2.577 -5.542 1.00 89.19 250 GLU A CA 1
ATOM 1876 C C . GLU A 1 250 ? 18.317 -3.778 -4.724 1.00 89.19 250 GLU A C 1
ATOM 1878 O O . GLU A 1 250 ? 17.113 -4.014 -4.610 1.00 89.19 250 GLU A O 1
ATOM 1883 N N . GLY A 1 251 ? 19.244 -4.568 -4.183 1.00 88.00 251 GLY A N 1
ATOM 1884 C CA . GLY A 1 251 ? 18.955 -5.846 -3.521 1.00 88.00 251 GLY A CA 1
ATOM 1885 C C . GLY A 1 251 ? 19.238 -7.069 -4.408 1.00 88.00 251 GLY A C 1
ATOM 1886 O O . GLY A 1 251 ? 19.809 -6.932 -5.499 1.00 88.00 251 GLY A O 1
ATOM 1887 N N . PRO A 1 252 ? 18.889 -8.282 -3.945 1.00 86.75 252 PRO A N 1
ATOM 1888 C CA . PRO A 1 252 ? 19.191 -9.527 -4.647 1.00 86.75 252 PRO A CA 1
ATOM 1889 C C . PRO A 1 252 ? 18.671 -9.541 -6.087 1.00 86.75 252 PRO A C 1
ATOM 1891 O O . PRO A 1 252 ? 17.557 -9.097 -6.364 1.00 86.75 252 PRO A O 1
ATOM 1894 N N . GLY A 1 253 ? 19.540 -9.995 -6.998 1.00 90.25 253 GLY A N 1
ATOM 1895 C CA . GLY A 1 253 ? 19.311 -10.096 -8.446 1.00 90.25 253 GLY A CA 1
ATOM 1896 C C . GLY A 1 253 ? 18.898 -8.814 -9.170 1.00 90.25 253 GLY A C 1
ATOM 1897 O O . GLY A 1 253 ? 18.523 -8.885 -10.339 1.00 90.25 253 GLY A O 1
ATOM 1898 N N . GLY A 1 254 ? 18.976 -7.665 -8.498 1.00 93.56 254 GLY A N 1
ATOM 1899 C CA . GLY A 1 254 ? 18.748 -6.354 -9.079 1.00 93.56 254 GLY A CA 1
ATOM 1900 C C . GLY A 1 254 ? 19.910 -5.866 -9.950 1.00 93.56 254 GLY A C 1
ATOM 1901 O O . GLY A 1 254 ? 20.873 -6.582 -10.242 1.00 93.56 254 GLY A O 1
ATOM 1902 N N . TRP A 1 255 ? 19.826 -4.610 -10.368 1.00 95.12 255 TRP A N 1
ATOM 1903 C CA . TRP A 1 255 ? 20.766 -3.960 -11.272 1.00 95.12 255 TRP A CA 1
ATOM 1904 C C . TRP A 1 255 ? 20.953 -2.481 -10.910 1.00 95.12 255 TRP A C 1
ATOM 1906 O O . TRP A 1 255 ? 20.045 -1.821 -10.412 1.00 95.12 255 TRP A O 1
ATOM 1916 N N . LEU A 1 256 ? 22.162 -1.962 -11.160 1.00 92.12 256 LEU A N 1
ATOM 1917 C CA . LEU A 1 256 ? 22.546 -0.561 -10.909 1.00 92.12 256 LEU A CA 1
ATOM 1918 C C . LEU A 1 256 ? 21.910 0.396 -11.929 1.00 92.12 256 LEU A C 1
ATOM 1920 O O . LEU A 1 256 ? 21.252 -0.060 -12.853 1.00 92.12 256 LEU A O 1
ATOM 1924 N N . ASN A 1 257 ? 22.168 1.703 -11.811 1.00 92.50 257 ASN A N 1
ATOM 1925 C CA . ASN A 1 257 ? 21.615 2.746 -12.685 1.00 92.50 257 ASN A CA 1
ATOM 1926 C C . ASN A 1 257 ? 21.572 2.357 -14.174 1.00 92.50 257 ASN A C 1
ATOM 1928 O O . ASN A 1 257 ? 22.603 2.096 -14.797 1.00 92.50 257 ASN A O 1
ATOM 1932 N N . GLN A 1 258 ? 20.375 2.411 -14.744 1.00 95.31 258 GLN A N 1
ATOM 1933 C CA . GLN A 1 258 ? 20.095 2.252 -16.163 1.00 95.31 258 GLN A CA 1
ATOM 1934 C C . GLN A 1 258 ? 19.574 3.566 -16.722 1.00 95.31 258 GLN A C 1
ATOM 1936 O O . GLN A 1 258 ? 18.795 4.279 -16.085 1.00 95.31 258 GLN A O 1
ATOM 1941 N N . ASN A 1 259 ? 19.996 3.877 -17.942 1.00 94.00 259 ASN A N 1
ATOM 1942 C CA . ASN A 1 259 ? 19.372 4.936 -18.715 1.00 94.00 259 ASN A CA 1
ATOM 1943 C C . ASN A 1 259 ? 18.082 4.385 -19.325 1.00 94.00 259 ASN A C 1
ATOM 1945 O O . ASN A 1 259 ? 18.136 3.447 -20.120 1.00 94.00 259 ASN A O 1
ATOM 1949 N N . ILE A 1 260 ? 16.945 4.973 -18.961 1.00 95.44 260 ILE A N 1
ATOM 1950 C CA . ILE A 1 260 ? 15.625 4.481 -19.374 1.00 95.44 260 ILE A CA 1
ATOM 1951 C C . ILE A 1 260 ? 15.119 5.113 -20.675 1.00 95.44 260 ILE A C 1
ATOM 1953 O O . ILE A 1 260 ? 14.006 4.839 -21.109 1.00 95.44 260 ILE A O 1
ATOM 1957 N N . GLY A 1 261 ? 15.934 5.960 -21.314 1.00 95.62 261 GLY A N 1
ATOM 1958 C CA . GLY A 1 261 ? 15.621 6.582 -22.603 1.00 95.62 261 GLY A CA 1
ATOM 1959 C C . GLY A 1 261 ? 14.766 7.849 -22.518 1.00 95.62 261 GLY A C 1
ATOM 1960 O O . GLY A 1 261 ? 14.598 8.525 -23.530 1.00 95.62 261 GLY A O 1
ATOM 1961 N N . PHE A 1 262 ? 14.288 8.212 -21.328 1.00 96.38 262 PHE A N 1
ATOM 1962 C CA . PHE A 1 262 ? 13.596 9.469 -21.051 1.00 96.38 262 PHE A CA 1
ATOM 1963 C C . PHE A 1 262 ? 13.961 9.999 -19.657 1.00 96.38 262 PHE A C 1
ATOM 1965 O O . PHE A 1 262 ? 14.551 9.292 -18.837 1.00 96.38 262 PHE A O 1
ATOM 1972 N N . THR A 1 263 ? 13.645 11.268 -19.408 1.00 95.88 263 THR A N 1
ATOM 1973 C CA . THR A 1 263 ? 13.778 11.900 -18.091 1.00 95.88 263 THR A CA 1
ATOM 1974 C C . THR A 1 263 ? 12.386 11.966 -17.467 1.00 95.88 263 THR A C 1
ATOM 1976 O O . THR A 1 263 ? 11.566 12.735 -17.968 1.00 95.88 263 THR A O 1
ATOM 1979 N N . PRO A 1 264 ? 12.097 11.200 -16.400 1.00 95.50 264 PRO A N 1
ATOM 1980 C CA . PRO A 1 264 ? 10.837 11.303 -15.678 1.00 95.50 264 PRO A CA 1
ATOM 1981 C C . PRO A 1 264 ? 10.644 12.745 -15.206 1.00 95.50 264 PRO A C 1
ATOM 1983 O O . PRO A 1 264 ? 11.505 13.295 -14.525 1.00 95.50 264 PRO A O 1
ATOM 1986 N N . VAL A 1 265 ? 9.549 13.386 -15.603 1.00 96.56 265 VAL A N 1
ATOM 1987 C CA . VAL A 1 265 ? 9.268 14.783 -15.242 1.00 96.56 265 VAL A CA 1
ATOM 1988 C C . VAL A 1 265 ? 8.929 14.885 -13.750 1.00 96.56 265 VAL A C 1
ATOM 1990 O O . VAL A 1 265 ? 8.143 14.079 -13.247 1.00 96.56 265 VAL A O 1
ATOM 1993 N N . ALA A 1 266 ? 9.506 15.863 -13.049 1.00 95.81 266 ALA A N 1
ATOM 1994 C CA . ALA A 1 266 ? 9.258 16.095 -11.624 1.00 95.81 266 ALA A CA 1
ATOM 1995 C C . ALA A 1 266 ? 7.781 16.417 -11.324 1.00 95.81 266 ALA A C 1
ATOM 1997 O O . ALA A 1 266 ? 7.017 16.785 -12.223 1.00 95.81 266 ALA A O 1
ATOM 1998 N N . TRP A 1 267 ? 7.368 16.268 -10.066 1.00 95.88 267 TRP A N 1
ATOM 1999 C CA . TRP A 1 267 ? 5.973 16.415 -9.640 1.00 95.88 267 TRP A CA 1
ATOM 2000 C C . TRP A 1 267 ? 5.356 17.749 -10.066 1.00 95.88 267 TRP A C 1
ATOM 2002 O O . TRP A 1 267 ? 4.364 17.762 -10.804 1.00 95.88 267 TRP A O 1
ATOM 2012 N N . THR A 1 268 ? 5.982 18.866 -9.700 1.00 95.81 268 THR A N 1
ATOM 2013 C CA . THR A 1 268 ? 5.492 20.205 -10.041 1.00 95.81 268 THR A CA 1
ATOM 2014 C C . THR A 1 268 ? 5.525 20.447 -11.554 1.00 95.81 268 THR A C 1
ATOM 2016 O O . THR A 1 268 ? 4.543 20.921 -12.130 1.00 95.81 268 THR A O 1
ATOM 2019 N N . GLU A 1 269 ? 6.615 20.071 -12.229 1.00 97.19 269 GLU A N 1
ATOM 2020 C CA . GLU A 1 269 ? 6.787 20.280 -13.677 1.00 97.19 269 GLU A CA 1
ATOM 2021 C C . GLU A 1 269 ? 5.808 19.457 -14.526 1.00 97.19 269 GLU A C 1
ATOM 2023 O O . GLU A 1 269 ? 5.375 19.898 -15.591 1.00 97.19 269 GLU A O 1
ATOM 2028 N N . SER A 1 270 ? 5.422 18.272 -14.049 1.00 96.75 270 SER A N 1
ATOM 2029 C CA . SER A 1 270 ? 4.473 17.389 -14.732 1.00 96.75 270 SER A CA 1
ATOM 2030 C C . SER A 1 270 ? 3.019 17.868 -14.637 1.00 96.75 270 SER A C 1
ATOM 2032 O O . SER A 1 270 ? 2.140 17.304 -15.295 1.00 96.75 270 SER A O 1
ATOM 2034 N N . GLY A 1 271 ? 2.757 18.909 -13.837 1.00 97.25 271 GLY A N 1
ATOM 2035 C CA . GLY A 1 271 ? 1.410 19.337 -13.483 1.00 97.25 271 GLY A CA 1
ATOM 2036 C C . GLY A 1 271 ? 0.739 18.370 -12.511 1.00 97.25 271 GLY A C 1
ATOM 2037 O O . GLY A 1 271 ? -0.437 18.071 -12.696 1.00 97.25 271 GLY A O 1
ATOM 2038 N N . GLN A 1 272 ? 1.488 17.880 -11.514 1.00 97.06 272 GLN A N 1
ATOM 2039 C CA . GLN A 1 272 ? 1.013 16.940 -10.491 1.00 97.06 272 GLN A CA 1
ATOM 2040 C C . GLN A 1 272 ? 0.525 15.604 -11.072 1.00 97.06 272 GLN A C 1
ATOM 2042 O O . GLN A 1 272 ? -0.517 15.078 -10.688 1.00 97.06 272 GLN A O 1
ATOM 2047 N N . LYS A 1 273 ? 1.271 15.060 -12.040 1.00 97.62 273 LYS A N 1
ATOM 2048 C CA . LYS A 1 273 ? 1.003 13.738 -12.616 1.00 97.62 273 LYS A CA 1
ATOM 2049 C C . LYS A 1 273 ? 1.923 12.693 -12.008 1.00 97.62 273 LYS A C 1
ATOM 2051 O O . LYS A 1 273 ? 3.079 12.979 -11.700 1.00 97.62 273 LYS A O 1
ATOM 2056 N N . PHE A 1 274 ? 1.435 11.467 -11.902 1.00 97.75 274 PHE A N 1
ATOM 2057 C CA . PHE A 1 274 ? 2.220 10.339 -11.418 1.00 97.75 274 PHE A CA 1
ATOM 2058 C C . PHE A 1 274 ? 2.978 9.636 -12.543 1.00 97.75 274 PHE A C 1
ATOM 2060 O O . PHE A 1 274 ? 2.485 9.528 -13.667 1.00 97.75 274 PHE A O 1
ATOM 2067 N N . HIS A 1 275 ? 4.169 9.133 -12.216 1.00 97.50 275 HIS A N 1
ATOM 2068 C CA . HIS A 1 275 ? 4.749 7.999 -12.934 1.00 97.50 275 HIS A CA 1
ATOM 2069 C C . HIS A 1 275 ? 4.169 6.725 -12.328 1.00 97.50 275 HIS A C 1
ATOM 2071 O O . HIS A 1 275 ? 3.895 6.694 -11.126 1.00 97.50 275 HIS A O 1
ATOM 2077 N N . THR A 1 276 ? 4.029 5.668 -13.121 1.00 98.00 276 THR A N 1
ATOM 2078 C CA . THR A 1 276 ? 3.515 4.387 -12.617 1.00 98.00 276 THR A CA 1
ATOM 2079 C C . THR A 1 276 ? 4.596 3.324 -12.681 1.00 98.00 276 THR A C 1
ATOM 2081 O O . THR A 1 276 ? 5.110 3.006 -13.753 1.00 98.00 276 THR A O 1
ATOM 2084 N N . LEU A 1 277 ? 4.941 2.756 -11.527 1.00 98.06 277 LEU A N 1
ATOM 2085 C CA . LEU A 1 277 ? 5.804 1.584 -11.431 1.00 98.06 277 LEU A CA 1
ATOM 2086 C C . LEU A 1 277 ? 4.935 0.329 -11.447 1.00 98.06 277 LEU A C 1
ATOM 2088 O O . LEU A 1 277 ? 4.187 0.104 -10.503 1.00 98.06 277 LEU A O 1
ATOM 2092 N N . HIS A 1 278 ? 5.063 -0.509 -12.472 1.00 98.31 278 HIS A N 1
ATOM 2093 C CA . HIS A 1 278 ? 4.484 -1.848 -12.516 1.00 98.31 278 HIS A CA 1
ATOM 2094 C C . HIS A 1 278 ? 5.564 -2.886 -12.207 1.00 98.31 278 HIS A C 1
ATOM 2096 O O . HIS A 1 278 ? 6.503 -3.101 -12.975 1.00 98.31 278 HIS A O 1
ATOM 2102 N N . LEU A 1 279 ? 5.417 -3.535 -11.062 1.00 98.25 279 LEU A N 1
ATOM 2103 C CA . LEU A 1 279 ? 6.354 -4.501 -10.514 1.00 98.25 279 LEU A CA 1
ATOM 2104 C C . LEU A 1 279 ? 5.712 -5.878 -10.611 1.00 98.25 279 LEU A C 1
ATOM 2106 O O . LEU A 1 279 ? 4.867 -6.246 -9.795 1.00 98.25 279 LEU A O 1
ATOM 2110 N N . VAL A 1 280 ? 6.071 -6.614 -11.655 1.00 98.50 280 VAL A N 1
ATOM 2111 C CA . VAL A 1 280 ? 5.579 -7.967 -11.898 1.00 98.50 280 VAL A CA 1
ATOM 2112 C C . VAL A 1 280 ? 6.497 -8.944 -11.178 1.00 98.50 280 VAL A C 1
ATOM 2114 O O . VAL A 1 280 ? 7.691 -8.976 -11.461 1.00 98.50 280 VAL A O 1
ATOM 2117 N N . LEU A 1 281 ? 5.946 -9.735 -10.265 1.00 98.00 281 LEU A N 1
ATOM 2118 C CA . LEU A 1 281 ? 6.690 -10.618 -9.377 1.00 98.00 281 LEU A CA 1
ATOM 2119 C C . LEU A 1 281 ? 6.228 -12.055 -9.563 1.00 98.00 281 LEU A C 1
ATOM 2121 O O . LEU A 1 281 ? 5.072 -12.372 -9.271 1.00 98.00 281 LEU A O 1
ATOM 2125 N N . GLY A 1 282 ? 7.117 -12.904 -10.068 1.00 97.31 282 GLY A N 1
ATOM 2126 C CA . GLY A 1 282 ? 6.864 -14.328 -10.245 1.00 97.31 282 GLY A CA 1
ATOM 2127 C C . GLY A 1 282 ? 7.097 -15.109 -8.954 1.00 97.31 282 GLY A C 1
ATOM 2128 O O . GLY A 1 282 ? 8.068 -14.872 -8.235 1.00 97.31 282 GLY A O 1
ATOM 2129 N N . ALA A 1 283 ? 6.257 -16.109 -8.686 1.00 95.12 283 ALA A N 1
ATOM 2130 C CA . ALA A 1 283 ? 6.447 -17.056 -7.585 1.00 95.12 283 ALA A CA 1
ATOM 2131 C C . ALA A 1 283 ? 7.739 -17.884 -7.728 1.00 95.12 283 ALA A C 1
ATOM 2133 O O . ALA A 1 283 ? 8.231 -18.450 -6.756 1.00 95.12 283 ALA A O 1
ATOM 2134 N N . ASN A 1 284 ? 8.304 -17.945 -8.937 1.00 93.25 284 ASN A N 1
ATOM 2135 C CA . ASN A 1 284 ? 9.599 -18.553 -9.239 1.00 93.25 284 ASN A CA 1
ATOM 2136 C C . ASN A 1 284 ? 10.787 -17.574 -9.118 1.00 93.25 284 ASN A C 1
ATOM 2138 O O . ASN A 1 284 ? 11.926 -17.981 -9.330 1.00 93.25 284 ASN A O 1
ATOM 2142 N N . GLY A 1 285 ? 10.528 -16.305 -8.795 1.00 93.50 285 GLY A N 1
ATOM 2143 C CA . GLY A 1 285 ? 11.522 -15.241 -8.707 1.00 93.50 285 GLY A CA 1
ATOM 2144 C C . GLY A 1 285 ? 11.813 -14.500 -10.010 1.00 93.50 285 GLY A C 1
ATOM 2145 O O . GLY A 1 285 ? 12.576 -13.536 -9.960 1.00 93.50 285 GLY A O 1
ATOM 2146 N N . ASP A 1 286 ? 11.210 -14.883 -11.140 1.00 96.56 286 ASP A N 1
ATOM 2147 C CA . ASP A 1 286 ? 11.314 -14.118 -12.384 1.00 96.56 286 ASP A CA 1
ATOM 2148 C C . ASP A 1 286 ? 10.455 -12.855 -12.278 1.00 96.56 286 ASP A C 1
ATOM 2150 O O . ASP A 1 286 ? 9.222 -12.915 -12.270 1.00 96.56 286 ASP A O 1
ATOM 2154 N N . ASN A 1 287 ? 11.108 -11.697 -12.215 1.00 97.81 287 ASN A N 1
ATOM 2155 C CA . ASN A 1 287 ? 10.444 -10.415 -12.032 1.00 97.81 287 ASN A CA 1
ATOM 2156 C C . ASN A 1 287 ? 10.648 -9.501 -13.244 1.00 97.81 287 ASN A C 1
ATOM 2158 O O . ASN A 1 287 ? 11.637 -9.605 -13.974 1.00 97.81 287 ASN A O 1
ATOM 2162 N N . LEU A 1 288 ? 9.731 -8.553 -13.434 1.00 98.44 288 LEU A N 1
ATOM 2163 C CA . LEU A 1 288 ? 9.817 -7.508 -14.452 1.00 98.44 288 LEU A CA 1
ATOM 2164 C C . LEU A 1 288 ? 9.469 -6.156 -13.840 1.00 98.44 288 LEU A C 1
ATOM 2166 O O . LEU A 1 288 ? 8.414 -5.999 -13.225 1.00 98.44 288 LEU A O 1
ATOM 2170 N N . MET A 1 289 ? 10.353 -5.174 -14.029 1.00 97.81 289 MET A N 1
ATOM 2171 C CA . MET A 1 289 ? 10.085 -3.787 -13.653 1.00 97.81 289 MET A CA 1
ATOM 2172 C C . MET A 1 289 ? 9.674 -3.073 -14.917 1.00 97.81 289 MET A C 1
ATOM 2174 O O . MET A 1 289 ? 10.400 -3.133 -15.909 1.00 97.81 289 MET A O 1
ATOM 2178 N N . ARG A 1 290 ? 8.540 -2.389 -14.864 1.00 98.12 290 ARG A N 1
ATOM 2179 C CA . ARG A 1 290 ? 8.077 -1.493 -15.909 1.00 98.12 290 ARG A CA 1
ATOM 2180 C C . ARG A 1 290 ? 7.772 -0.138 -15.292 1.00 98.12 290 ARG A C 1
ATOM 2182 O O . ARG A 1 290 ? 7.065 -0.074 -14.295 1.00 98.12 290 ARG A O 1
ATOM 2189 N N . ILE A 1 291 ? 8.281 0.933 -15.883 1.00 97.75 291 ILE A N 1
ATOM 2190 C CA . ILE A 1 291 ? 7.909 2.304 -15.527 1.00 97.75 291 ILE A CA 1
ATOM 2191 C C . ILE A 1 291 ? 7.182 2.940 -16.705 1.00 97.75 291 ILE A C 1
ATOM 2193 O O . ILE A 1 291 ? 7.663 2.883 -17.839 1.00 97.75 291 ILE A O 1
ATOM 2197 N N . GLU A 1 292 ? 6.035 3.544 -16.422 1.00 98.19 292 GLU A N 1
ATOM 2198 C CA . GLU A 1 292 ? 5.343 4.462 -17.319 1.00 98.19 292 GLU A CA 1
ATOM 2199 C C . GLU A 1 292 ? 5.596 5.897 -16.856 1.00 98.19 292 GLU A C 1
ATOM 2201 O O . GLU A 1 292 ? 5.360 6.234 -15.692 1.00 98.19 292 GLU A O 1
ATOM 2206 N N . GLY A 1 293 ? 6.116 6.724 -17.763 1.00 97.31 293 GLY A N 1
ATOM 2207 C CA . GLY A 1 293 ? 6.343 8.142 -17.520 1.00 97.31 293 GLY A CA 1
ATOM 2208 C C . GLY A 1 293 ? 5.058 8.970 -17.596 1.00 97.31 293 GLY A C 1
ATOM 2209 O O . GLY A 1 293 ? 4.003 8.500 -18.022 1.00 97.31 293 GLY A O 1
ATOM 2210 N N . THR A 1 294 ? 5.147 10.243 -17.218 1.00 97.44 294 THR A N 1
ATOM 2211 C CA . THR A 1 294 ? 4.012 11.179 -17.267 1.00 97.44 294 THR A CA 1
ATOM 2212 C C . THR A 1 294 ? 3.663 11.648 -18.682 1.00 97.44 294 THR A C 1
ATOM 2214 O O . THR A 1 294 ? 2.574 12.202 -18.887 1.00 97.44 294 THR A O 1
ATOM 2217 N N . ASN A 1 295 ? 4.548 11.446 -19.668 1.00 97.19 295 ASN A N 1
ATOM 2218 C CA . ASN A 1 295 ? 4.265 11.741 -21.070 1.00 97.19 295 ASN A CA 1
ATOM 2219 C C . ASN A 1 295 ? 3.898 10.478 -21.858 1.00 97.19 295 ASN A C 1
ATOM 2221 O O . ASN A 1 295 ? 4.385 9.376 -21.617 1.00 97.19 295 ASN A O 1
ATOM 2225 N N . ALA A 1 296 ? 3.048 10.653 -22.871 1.00 96.06 296 ALA A N 1
ATOM 2226 C CA . ALA A 1 296 ? 2.597 9.551 -23.711 1.00 96.06 296 ALA A CA 1
ATOM 2227 C C . ALA A 1 296 ? 3.772 8.842 -24.410 1.00 96.06 296 ALA A C 1
ATOM 2229 O O . ALA A 1 296 ? 4.579 9.477 -25.090 1.00 96.06 296 ALA A O 1
ATOM 2230 N N . GLY A 1 297 ? 3.814 7.512 -24.291 1.00 96.38 297 GLY A N 1
ATOM 2231 C CA . GLY A 1 297 ? 4.828 6.663 -24.922 1.00 96.38 297 GLY A CA 1
ATOM 2232 C C . GLY A 1 297 ? 6.126 6.504 -24.124 1.00 96.38 297 GLY A C 1
ATOM 2233 O O . GLY A 1 297 ? 6.995 5.752 -24.560 1.00 96.38 297 GLY A O 1
ATOM 2234 N N . GLU A 1 298 ? 6.264 7.159 -22.969 1.00 97.75 298 GLU A N 1
ATOM 2235 C CA . GLU A 1 298 ? 7.384 6.938 -22.052 1.00 97.75 298 GLU A CA 1
ATOM 2236 C C . GLU A 1 298 ? 7.197 5.614 -21.313 1.00 97.75 298 GLU A C 1
ATOM 2238 O O . GLU A 1 298 ? 6.450 5.527 -20.342 1.00 97.75 298 GLU A O 1
ATOM 2243 N N . VAL A 1 299 ? 7.863 4.567 -21.794 1.00 98.00 299 VAL A N 1
ATOM 2244 C CA . VAL A 1 299 ? 7.836 3.242 -21.174 1.00 98.00 299 VAL A CA 1
ATOM 2245 C C . VAL A 1 299 ? 9.246 2.676 -21.155 1.00 98.00 299 VAL A C 1
ATOM 2247 O O . VAL A 1 299 ? 9.955 2.717 -22.161 1.00 98.00 299 VAL A O 1
ATOM 2250 N N . PHE A 1 300 ? 9.641 2.112 -20.019 1.00 97.88 300 PHE A N 1
ATOM 2251 C CA . PHE A 1 300 ? 10.858 1.318 -19.901 1.00 97.88 300 PHE A CA 1
ATOM 2252 C C . PHE A 1 300 ? 10.567 0.033 -19.141 1.00 97.88 300 PHE A C 1
ATOM 2254 O O . PHE A 1 300 ? 9.826 0.055 -18.161 1.00 97.88 300 PHE A O 1
ATOM 2261 N N . GLU A 1 301 ? 11.171 -1.070 -19.579 1.00 98.31 301 GLU A N 1
ATOM 2262 C CA . GLU A 1 301 ? 10.987 -2.391 -18.989 1.00 98.31 301 GLU A CA 1
ATOM 2263 C C . GLU A 1 301 ? 12.331 -3.094 -18.833 1.00 98.31 301 GLU A C 1
ATOM 2265 O O . GLU A 1 301 ? 13.161 -3.069 -19.744 1.00 98.31 301 GLU A O 1
ATOM 2270 N N . MET A 1 302 ? 12.548 -3.750 -17.695 1.00 98.25 302 MET A N 1
ATOM 2271 C CA . MET A 1 302 ? 13.746 -4.555 -17.485 1.00 98.25 302 MET A CA 1
ATOM 2272 C C . MET A 1 302 ? 13.503 -5.681 -16.474 1.00 98.25 302 MET A C 1
ATOM 2274 O O . MET A 1 302 ? 12.974 -5.425 -15.386 1.00 98.25 302 MET A O 1
ATOM 2278 N N . PRO A 1 303 ? 13.881 -6.930 -16.805 1.00 98.19 303 PRO A N 1
ATOM 2279 C CA . PRO A 1 303 ? 13.723 -8.053 -15.896 1.00 98.19 303 PRO A CA 1
ATOM 2280 C C . PRO A 1 303 ? 14.761 -8.020 -14.770 1.00 98.19 303 PRO A C 1
ATOM 2282 O O . PRO A 1 303 ? 15.841 -7.438 -14.907 1.00 98.19 303 PRO A O 1
ATOM 2285 N N . TRP A 1 304 ? 14.444 -8.684 -13.665 1.00 96.75 304 TRP A N 1
ATOM 2286 C CA . TRP A 1 304 ? 15.384 -9.007 -12.591 1.00 96.75 304 TRP A CA 1
ATOM 2287 C C . TRP A 1 304 ? 14.958 -10.316 -11.913 1.00 96.75 304 TRP A C 1
ATOM 2289 O O . TRP A 1 304 ? 13.866 -10.812 -12.178 1.00 96.75 304 TRP A O 1
ATOM 2299 N N . SER A 1 305 ? 15.806 -10.899 -11.062 1.00 93.81 305 SER A N 1
ATOM 2300 C CA . SER A 1 305 ? 15.507 -12.194 -10.432 1.00 93.81 305 SER A CA 1
ATOM 2301 C C . SER A 1 305 ? 15.583 -1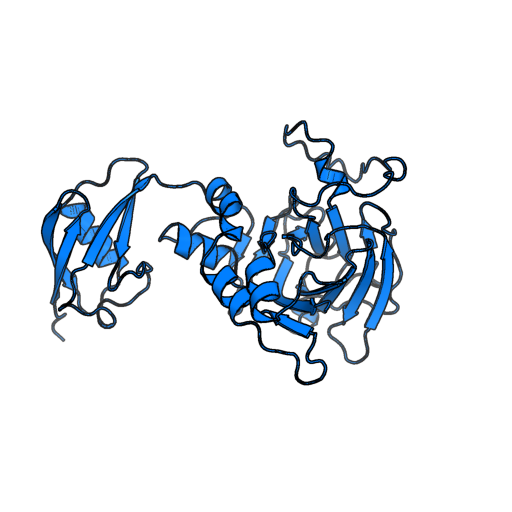2.120 -8.913 1.00 93.81 305 SER A C 1
ATOM 2303 O O . SER A 1 305 ? 16.672 -12.023 -8.359 1.00 93.81 305 SER A O 1
ATOM 2305 N N . ASN A 1 306 ? 14.450 -12.218 -8.224 1.00 91.19 306 ASN A N 1
ATOM 2306 C CA . ASN A 1 306 ? 14.406 -12.417 -6.776 1.00 91.19 306 ASN A CA 1
ATOM 2307 C C . ASN A 1 306 ? 13.047 -12.979 -6.351 1.00 91.19 306 ASN A C 1
ATOM 2309 O O . ASN A 1 306 ? 12.010 -12.441 -6.728 1.00 91.19 306 ASN A O 1
ATOM 2313 N N . GLN A 1 307 ? 13.022 -14.019 -5.527 1.00 91.62 307 GLN A N 1
ATOM 2314 C CA . GLN A 1 307 ? 11.761 -14.598 -5.075 1.00 91.62 307 GLN A CA 1
ATOM 2315 C C . GLN A 1 307 ? 11.168 -13.775 -3.923 1.00 91.62 307 GLN A C 1
ATOM 2317 O O . GLN A 1 307 ? 11.522 -13.963 -2.763 1.00 91.62 307 GLN A O 1
ATOM 2322 N N . LEU A 1 308 ? 10.258 -12.855 -4.256 1.00 92.88 308 LEU A N 1
ATOM 2323 C CA . LEU A 1 308 ? 9.555 -11.996 -3.288 1.00 92.88 308 LEU A CA 1
ATOM 2324 C C . LEU A 1 308 ? 8.174 -12.537 -2.878 1.00 92.88 308 LEU A C 1
ATOM 2326 O O . LEU A 1 308 ? 7.508 -11.980 -2.007 1.00 92.88 308 LEU A O 1
ATOM 2330 N N . THR A 1 309 ? 7.738 -13.624 -3.509 1.00 93.81 309 THR A N 1
ATOM 2331 C CA . THR A 1 309 ? 6.479 -14.318 -3.242 1.00 93.81 309 THR A CA 1
ATOM 2332 C C . THR A 1 309 ? 6.631 -15.806 -3.560 1.00 93.81 309 THR A C 1
ATOM 2334 O O . THR A 1 309 ? 7.463 -16.190 -4.379 1.00 93.81 309 THR A O 1
ATOM 2337 N N . ASP A 1 310 ? 5.829 -16.642 -2.908 1.00 93.25 310 ASP A N 1
ATOM 2338 C CA . ASP A 1 310 ? 5.738 -18.092 -3.108 1.00 93.25 310 ASP A CA 1
ATOM 2339 C C . ASP A 1 310 ? 4.403 -18.528 -3.740 1.00 93.25 310 ASP A C 1
ATOM 2341 O O . ASP A 1 310 ? 4.101 -19.721 -3.805 1.00 93.25 310 ASP A O 1
ATOM 2345 N N . GLY A 1 311 ? 3.582 -17.570 -4.181 1.00 96.00 311 GLY A N 1
ATOM 2346 C CA . GLY A 1 311 ? 2.242 -17.847 -4.695 1.00 96.00 311 GLY A CA 1
ATOM 2347 C C . GLY A 1 311 ? 1.168 -18.021 -3.617 1.00 96.00 311 GLY A C 1
ATOM 2348 O O . GLY A 1 311 ? 0.042 -18.389 -3.953 1.00 96.00 311 GLY A O 1
ATOM 2349 N N . GLN A 1 312 ? 1.495 -17.774 -2.343 1.00 96.62 312 GLN A N 1
ATOM 2350 C CA . GLN A 1 312 ? 0.546 -17.730 -1.221 1.00 96.62 312 GLN A CA 1
ATOM 2351 C C . GLN A 1 312 ? 0.491 -16.348 -0.567 1.00 96.62 312 GLN A C 1
ATOM 2353 O O . GLN A 1 312 ? -0.569 -15.934 -0.104 1.00 96.62 312 GLN A O 1
ATOM 2358 N N . TYR A 1 313 ? 1.606 -15.613 -0.553 1.00 95.94 313 TYR A N 1
ATOM 2359 C CA . TYR A 1 313 ? 1.676 -14.290 0.073 1.00 95.94 313 TYR A CA 1
ATOM 2360 C C . TYR A 1 313 ? 1.986 -13.183 -0.929 1.00 95.94 313 TYR A C 1
ATOM 2362 O O . TYR A 1 313 ? 2.962 -13.261 -1.678 1.00 95.94 313 TYR A O 1
ATOM 2370 N N . LEU A 1 314 ? 1.190 -12.116 -0.901 1.00 97.25 314 LEU A N 1
ATOM 2371 C CA . LEU A 1 314 ? 1.491 -10.875 -1.612 1.00 97.25 314 LEU A CA 1
ATOM 2372 C C . LEU A 1 314 ? 2.592 -10.113 -0.849 1.00 97.25 314 LEU A C 1
ATOM 2374 O O . LEU A 1 314 ? 2.582 -10.116 0.391 1.00 97.25 314 LEU A O 1
ATOM 2378 N N . PRO A 1 315 ? 3.551 -9.474 -1.540 1.00 96.12 315 PRO A N 1
ATOM 2379 C CA . PRO A 1 315 ? 4.634 -8.745 -0.884 1.00 96.12 315 PRO A CA 1
ATOM 2380 C C . PRO A 1 315 ? 4.113 -7.493 -0.170 1.00 96.12 315 PRO A C 1
ATOM 2382 O O . PRO A 1 315 ? 3.096 -6.914 -0.555 1.00 96.12 315 PRO A O 1
ATOM 2385 N N . ALA A 1 316 ? 4.852 -7.047 0.840 1.00 96.44 316 ALA A N 1
ATOM 2386 C CA . ALA A 1 316 ? 4.690 -5.713 1.395 1.00 96.44 316 ALA A CA 1
ATOM 2387 C C . ALA A 1 316 ? 5.260 -4.653 0.440 1.00 96.44 316 ALA A C 1
ATOM 2389 O O . ALA A 1 316 ? 6.233 -4.895 -0.281 1.00 96.44 316 ALA A O 1
ATOM 2390 N N . VAL A 1 317 ? 4.666 -3.462 0.480 1.00 97.25 317 VAL A N 1
ATOM 2391 C CA . VAL A 1 317 ? 5.103 -2.276 -0.262 1.00 97.25 317 VAL A CA 1
ATOM 2392 C C . VAL A 1 317 ? 5.416 -1.175 0.737 1.00 97.25 317 VAL A C 1
ATOM 2394 O O . VAL A 1 317 ? 4.599 -0.873 1.609 1.00 97.25 317 VAL A O 1
ATOM 2397 N N . HIS A 1 318 ? 6.579 -0.553 0.596 1.00 95.62 318 HIS A N 1
ATOM 2398 C CA . HIS A 1 318 ? 7.004 0.575 1.416 1.00 95.62 318 HIS A CA 1
ATOM 2399 C C . HIS A 1 318 ? 7.325 1.779 0.540 1.00 95.62 318 HIS A C 1
ATOM 2401 O O . HIS A 1 318 ? 7.862 1.615 -0.554 1.00 95.62 318 HIS A O 1
ATOM 2407 N N . ALA A 1 319 ? 7.067 2.982 1.042 1.00 93.31 319 ALA A N 1
ATOM 2408 C CA . ALA A 1 319 ? 7.632 4.192 0.466 1.00 93.31 319 ALA A CA 1
ATOM 2409 C C . ALA A 1 319 ? 9.109 4.263 0.808 1.00 93.31 319 ALA A C 1
ATOM 2411 O O . ALA A 1 319 ? 9.518 3.794 1.874 1.00 93.31 319 ALA A O 1
ATOM 2412 N N . TRP A 1 320 ? 9.895 4.885 -0.061 1.00 89.81 320 TRP A N 1
ATOM 2413 C CA . TRP A 1 320 ? 11.302 5.123 0.202 1.00 89.81 320 TRP A CA 1
ATOM 2414 C C . TRP A 1 320 ? 11.815 6.350 -0.552 1.00 89.81 320 TRP A C 1
ATOM 2416 O O . TRP A 1 320 ? 11.428 6.604 -1.694 1.00 89.81 320 TRP A O 1
ATOM 2426 N N . LEU A 1 321 ? 12.682 7.111 0.113 1.00 85.56 321 LEU A N 1
ATOM 2427 C CA . LEU A 1 321 ? 13.320 8.309 -0.413 1.00 85.56 321 LEU A CA 1
ATOM 2428 C C . LEU A 1 321 ? 14.790 8.292 0.006 1.00 85.56 321 LEU A C 1
ATOM 2430 O O . LEU A 1 321 ? 15.116 8.270 1.193 1.00 85.56 321 LEU A O 1
ATOM 2434 N N . ASP A 1 322 ? 15.689 8.294 -0.967 1.00 77.38 322 ASP A N 1
ATOM 2435 C CA . ASP A 1 322 ? 17.122 8.283 -0.700 1.00 77.38 322 ASP A CA 1
ATOM 2436 C C . ASP A 1 322 ? 17.607 9.668 -0.218 1.00 77.38 322 ASP A C 1
ATOM 2438 O O . ASP A 1 322 ? 17.450 10.687 -0.889 1.00 77.38 322 ASP A O 1
ATOM 2442 N N . LEU A 1 323 ? 18.245 9.729 0.956 1.00 70.50 323 LEU A N 1
ATOM 2443 C CA . LEU A 1 323 ? 18.705 10.986 1.582 1.00 70.50 323 LEU A CA 1
ATOM 2444 C C . LEU A 1 323 ? 17.563 11.993 1.883 1.00 70.50 323 LEU A C 1
ATOM 2446 O O . LEU A 1 323 ? 17.770 13.206 1.782 1.00 70.50 323 LEU A O 1
ATOM 2450 N N . GLY A 1 324 ? 16.362 11.485 2.181 1.00 61.84 324 GLY A N 1
ATOM 2451 C CA . GLY A 1 324 ? 15.106 12.238 2.230 1.00 61.84 324 GLY A CA 1
ATOM 2452 C C . GLY A 1 324 ? 14.888 13.146 3.440 1.00 61.84 324 GLY A C 1
ATOM 2453 O O . GLY A 1 324 ? 14.525 12.649 4.502 1.00 61.84 324 GLY A O 1
ATOM 2454 N N . GLU A 1 325 ? 15.015 14.467 3.255 1.00 66.81 325 GLU A N 1
ATOM 2455 C CA . GLU A 1 325 ? 14.700 15.455 4.308 1.00 66.81 325 GLU A CA 1
ATOM 2456 C C . GLU A 1 325 ? 13.967 16.733 3.837 1.00 66.81 325 GLU A C 1
ATOM 2458 O O . GLU A 1 325 ? 13.370 17.404 4.674 1.00 66.81 325 GLU A O 1
ATOM 2463 N N . GLU A 1 326 ? 13.956 17.086 2.541 1.00 79.25 326 GLU A N 1
ATOM 2464 C CA . GLU A 1 326 ? 13.374 18.366 2.072 1.00 79.25 326 GLU A CA 1
ATOM 2465 C C . GLU A 1 326 ? 12.058 18.187 1.295 1.00 79.25 326 GLU A C 1
ATOM 2467 O O . GLU A 1 326 ? 11.000 18.590 1.781 1.00 79.25 326 GLU A O 1
ATOM 2472 N N . ASP A 1 327 ? 12.102 17.556 0.119 1.00 89.62 327 ASP A N 1
ATOM 2473 C CA . ASP A 1 327 ? 10.925 17.380 -0.741 1.00 89.62 327 ASP A CA 1
ATOM 2474 C C . ASP A 1 327 ? 10.289 15.992 -0.556 1.00 89.62 327 ASP A C 1
ATOM 2476 O O . ASP A 1 327 ? 11.003 14.982 -0.601 1.00 89.62 327 ASP A O 1
ATOM 2480 N N . PRO A 1 328 ? 8.957 15.899 -0.372 1.00 92.25 328 PRO A N 1
ATOM 2481 C CA . PRO A 1 328 ? 8.296 14.622 -0.172 1.00 92.25 328 PRO A CA 1
ATOM 2482 C C . PRO A 1 328 ? 8.250 13.788 -1.451 1.00 92.25 328 PRO A C 1
ATOM 2484 O O . PRO A 1 328 ? 8.165 14.286 -2.578 1.00 92.25 328 PRO A O 1
ATOM 2487 N N . VAL A 1 329 ? 8.206 12.480 -1.252 1.00 92.75 329 VAL A N 1
ATOM 2488 C CA . VAL A 1 329 ? 7.634 11.543 -2.211 1.00 92.75 329 VAL A CA 1
ATOM 2489 C C . VAL A 1 329 ? 6.121 11.638 -2.119 1.00 92.75 329 VAL A C 1
ATOM 2491 O O . VAL A 1 329 ? 5.570 11.433 -1.041 1.00 92.75 329 VAL A O 1
ATOM 2494 N N . VAL A 1 330 ? 5.464 11.915 -3.241 1.00 95.62 330 VAL A N 1
ATOM 2495 C CA . VAL A 1 330 ? 4.009 11.836 -3.371 1.00 95.62 330 VAL A CA 1
ATOM 2496 C C . VAL A 1 330 ? 3.654 10.470 -3.936 1.00 95.62 330 VAL A C 1
ATOM 2498 O O . VAL A 1 330 ? 4.191 10.053 -4.964 1.00 95.62 330 VAL A O 1
ATOM 2501 N N . ILE A 1 331 ? 2.749 9.781 -3.257 1.00 96.94 331 ILE A N 1
ATOM 2502 C CA . ILE A 1 331 ? 2.314 8.424 -3.574 1.00 96.94 331 ILE A CA 1
ATOM 2503 C C . ILE A 1 331 ? 0.822 8.488 -3.853 1.00 96.94 331 ILE A C 1
ATOM 2505 O O . ILE A 1 331 ? 0.068 8.997 -3.022 1.00 96.94 331 ILE A O 1
ATOM 2509 N N . GLY A 1 332 ? 0.426 8.023 -5.031 1.00 97.31 332 GLY A N 1
ATOM 2510 C CA . GLY A 1 332 ? -0.966 7.898 -5.439 1.00 97.31 332 GLY A CA 1
ATOM 2511 C C . GLY A 1 332 ? -1.508 6.509 -5.133 1.00 97.31 332 GLY A C 1
ATOM 2512 O O . GLY A 1 332 ? -1.209 5.914 -4.093 1.00 97.31 332 GLY A O 1
ATOM 2513 N N . GLU A 1 333 ? -2.297 5.976 -6.059 1.00 97.38 333 GLU A N 1
ATOM 2514 C CA . GLU A 1 333 ? -2.917 4.674 -5.881 1.00 97.38 333 GLU A CA 1
ATOM 2515 C C . GLU A 1 333 ? -1.900 3.524 -5.912 1.00 97.38 333 GLU A C 1
ATOM 2517 O O . GLU A 1 333 ? -0.919 3.513 -6.667 1.00 97.38 333 GLU A O 1
ATOM 2522 N N . ILE A 1 334 ? -2.194 2.497 -5.113 1.00 98.12 334 ILE A N 1
ATOM 2523 C CA . ILE A 1 334 ? -1.538 1.194 -5.193 1.00 98.12 334 ILE A CA 1
ATOM 2524 C C . ILE A 1 334 ? -2.584 0.180 -5.632 1.00 98.12 334 ILE A C 1
ATOM 2526 O O . ILE A 1 334 ? -3.591 -0.012 -4.957 1.00 98.12 334 ILE A O 1
ATOM 2530 N N . ASN A 1 335 ? -2.334 -0.486 -6.752 1.00 98.44 335 ASN A N 1
ATOM 2531 C CA . ASN A 1 335 ? -3.211 -1.500 -7.327 1.00 98.44 335 ASN A CA 1
ATOM 2532 C C . ASN A 1 335 ? -2.438 -2.813 -7.493 1.00 98.44 335 ASN A C 1
ATOM 2534 O O . ASN A 1 335 ? -1.234 -2.806 -7.751 1.00 98.44 335 ASN A O 1
ATOM 2538 N N . MET A 1 336 ? -3.107 -3.957 -7.374 1.00 98.50 336 MET A N 1
ATOM 2539 C CA . MET A 1 336 ? -2.504 -5.271 -7.595 1.00 98.50 336 MET A CA 1
ATOM 2540 C C . MET A 1 336 ? -3.307 -6.096 -8.608 1.00 98.50 336 MET A C 1
ATOM 2542 O O . MET A 1 336 ? -4.533 -6.072 -8.634 1.00 98.50 336 MET A O 1
ATOM 2546 N N . ARG A 1 337 ? -2.617 -6.865 -9.451 1.00 98.50 337 ARG A N 1
ATOM 2547 C CA . ARG A 1 337 ? -3.228 -7.872 -10.338 1.00 98.50 337 ARG A CA 1
ATOM 2548 C C . ARG A 1 337 ? -2.609 -9.224 -10.031 1.00 98.50 337 ARG A C 1
ATOM 2550 O O . ARG A 1 337 ? -1.394 -9.359 -10.144 1.00 98.50 337 ARG A O 1
ATOM 2557 N N . VAL A 1 338 ? -3.412 -10.207 -9.641 1.00 98.56 338 VAL A N 1
ATOM 2558 C CA . VAL A 1 338 ? -2.933 -11.531 -9.209 1.00 98.56 338 VAL A CA 1
ATOM 2559 C C . VAL A 1 338 ? -3.363 -12.582 -10.225 1.00 98.56 338 VAL A C 1
ATOM 2561 O O . VAL A 1 338 ? -4.559 -12.744 -10.454 1.00 98.56 338 VAL A O 1
ATOM 2564 N N . HIS A 1 339 ? -2.409 -13.288 -10.834 1.00 98.44 339 HIS A N 1
ATOM 2565 C CA . HIS A 1 339 ? -2.673 -14.338 -11.820 1.00 98.44 339 HIS A CA 1
ATOM 2566 C C . HIS A 1 339 ? -2.697 -15.712 -11.142 1.00 98.44 339 HIS A C 1
ATOM 2568 O O . HIS A 1 339 ? -1.668 -16.245 -10.727 1.00 98.44 339 HIS A O 1
ATOM 2574 N N . CYS A 1 340 ? -3.894 -16.265 -10.971 1.00 98.00 340 CYS A N 1
ATOM 2575 C CA . CYS A 1 340 ? -4.112 -17.498 -10.223 1.00 98.00 340 CYS A CA 1
ATOM 2576 C C . CYS A 1 340 ? -3.781 -18.742 -11.062 1.00 98.00 340 CYS A C 1
ATOM 2578 O O . CYS A 1 340 ? -4.053 -18.787 -12.263 1.00 98.00 340 CYS A O 1
ATOM 2580 N N . THR A 1 341 ? -3.249 -19.778 -10.414 1.00 94.38 341 THR A N 1
ATOM 2581 C CA . THR A 1 341 ? -3.061 -21.107 -11.012 1.00 94.38 341 THR A CA 1
ATOM 2582 C C . THR A 1 341 ? -4.310 -21.968 -10.800 1.00 94.38 341 THR A C 1
ATOM 2584 O O . THR A 1 341 ? -5.085 -21.737 -9.871 1.00 94.38 341 THR A O 1
ATOM 2587 N N . GLU A 1 342 ? -4.538 -22.934 -11.693 1.00 81.19 342 GLU A N 1
ATOM 2588 C CA . GLU A 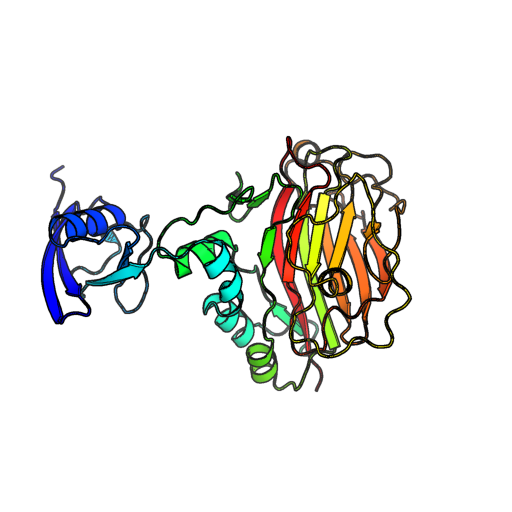1 342 ? -5.642 -23.904 -11.564 1.00 81.19 342 GLU A CA 1
ATOM 2589 C C . GLU A 1 342 ? -5.376 -24.978 -10.506 1.00 81.19 342 GLU A C 1
ATOM 2591 O O . GLU A 1 342 ? -4.204 -25.410 -10.375 1.00 81.19 342 GLU A O 1
#

Foldseek 3Di:
DDFDKAKAWEAEPVRDIDIFIDTQAAFVLRVQVRVCVVPPQDPQKGKWKDWPNATGARHHGSPVDDRVTHIYIYIGGQDALVRLLVCLLVQVQQLVQLLPFDADPVGNLKGKGDLPDFSQVSSCRVRVYRHDDPQWDADPDPQKIWGQDAVWDFGFAKYFSVSNCVNSVFPFFFKKKKKWWKFWPPAPFWWWKKWFADPPPPDDDPAPDDPPDDDPNPPVPPPPPPPVRQQRMWIWTFGAPDPQGQTWIDHGQIDGTDRQVGHAHHCVRLVNGTKMWIWMAGLQQWIKTWIHGSDPPRIGMDIGGGRRHNRRMDIIMITHIHVGHDMIMMIHGIIMMTRGDD